Protein AF-A0A960XN41-F1 (afdb_monomer)

Structure (mmCIF, N/CA/C/O backbone):
data_AF-A0A960XN41-F1
#
_entry.id   AF-A0A960XN41-F1
#
loop_
_atom_site.group_PDB
_atom_site.id
_atom_site.type_symbol
_atom_site.label_atom_id
_atom_site.label_alt_id
_atom_site.label_comp_id
_atom_site.label_asym_id
_atom_site.label_entity_id
_atom_site.label_seq_id
_atom_site.pdbx_PDB_ins_code
_atom_site.Cartn_x
_atom_site.Cartn_y
_atom_site.Cartn_z
_atom_site.occupancy
_atom_site.B_iso_or_equiv
_atom_site.auth_seq_id
_atom_site.auth_comp_id
_atom_site.auth_asym_id
_atom_site.auth_atom_id
_atom_site.pdbx_PDB_model_num
ATOM 1 N N . THR A 1 1 ? -30.732 -15.811 10.824 1.00 34.69 1 THR A N 1
ATOM 2 C CA . THR A 1 1 ? -31.570 -16.864 11.442 1.00 34.69 1 THR A CA 1
ATOM 3 C C . THR A 1 1 ? -30.977 -18.229 11.143 1.00 34.69 1 THR A C 1
ATOM 5 O O . THR A 1 1 ? -31.173 -18.766 10.062 1.00 34.69 1 THR A O 1
ATOM 8 N N . LEU A 1 2 ? -30.205 -18.777 12.083 1.00 32.53 2 LEU A N 1
ATOM 9 C CA . LEU A 1 2 ? -29.804 -20.187 12.085 1.00 32.53 2 LEU A CA 1
ATOM 10 C C . LEU A 1 2 ? -30.906 -20.967 12.814 1.00 32.53 2 LEU A C 1
ATOM 12 O O . LEU A 1 2 ? -30.981 -20.933 14.037 1.00 32.53 2 LEU A O 1
ATOM 16 N N . HIS A 1 3 ? -31.806 -21.604 12.063 1.00 38.62 3 HIS A N 1
ATOM 17 C CA . HIS A 1 3 ? -32.838 -22.484 12.615 1.00 38.62 3 HIS A CA 1
ATOM 18 C C . HIS A 1 3 ? -32.413 -23.949 12.454 1.00 38.62 3 HIS A C 1
ATOM 20 O O . HIS A 1 3 ? -32.509 -24.513 11.368 1.00 38.62 3 HIS A O 1
ATOM 26 N N . GLY A 1 4 ? -31.973 -24.560 13.556 1.00 35.94 4 GLY A N 1
ATOM 27 C CA . GLY A 1 4 ? -32.008 -26.007 13.787 1.00 35.94 4 GLY A CA 1
ATOM 28 C C . GLY A 1 4 ? -33.011 -26.315 14.913 1.00 35.94 4 GLY A C 1
ATOM 29 O O . GLY A 1 4 ? -33.231 -25.452 15.767 1.00 35.94 4 GLY A O 1
ATOM 30 N N . PRO A 1 5 ? -33.661 -27.495 14.938 1.00 49.62 5 PRO A N 1
ATOM 31 C CA . PRO A 1 5 ? -34.678 -27.829 15.927 1.00 49.62 5 PRO A CA 1
ATOM 32 C C . PRO A 1 5 ? -34.006 -28.277 17.230 1.00 49.62 5 PRO A C 1
ATOM 34 O O . PRO A 1 5 ? -33.823 -29.460 17.497 1.00 49.62 5 PRO A O 1
ATOM 37 N N . GLY A 1 6 ? -33.623 -27.298 18.035 1.00 52.44 6 GLY A N 1
ATOM 38 C CA . GLY A 1 6 ? -33.181 -27.463 19.410 1.00 52.44 6 GLY A CA 1
ATOM 39 C C . GLY A 1 6 ? -33.093 -26.076 20.016 1.00 52.44 6 GLY A C 1
ATOM 40 O O . GLY A 1 6 ? -32.356 -25.237 19.508 1.00 52.44 6 GLY A O 1
ATOM 41 N N . THR A 1 7 ? -33.891 -25.793 21.042 1.00 51.59 7 THR A N 1
ATOM 42 C CA . THR A 1 7 ? -33.759 -24.564 21.830 1.00 51.59 7 THR A CA 1
ATOM 43 C C . THR A 1 7 ? -32.306 -24.497 22.303 1.00 51.59 7 THR A C 1
ATOM 45 O O . THR A 1 7 ? -31.888 -25.436 22.985 1.00 51.59 7 THR A O 1
ATOM 48 N N . PRO A 1 8 ? -31.506 -23.481 21.929 1.00 54.69 8 PRO A N 1
ATOM 49 C CA . PRO A 1 8 ? -30.122 -23.421 22.367 1.00 54.69 8 PRO A CA 1
ATOM 50 C C . PRO A 1 8 ? -30.095 -23.424 23.896 1.00 54.69 8 PRO A C 1
ATOM 52 O O . PRO A 1 8 ? -30.628 -22.522 24.540 1.00 54.69 8 PRO A O 1
ATOM 55 N N . THR A 1 9 ? -29.517 -24.470 24.483 1.00 62.03 9 THR A N 1
ATOM 56 C CA . THR A 1 9 ? -28.999 -24.420 25.850 1.00 62.03 9 THR A CA 1
ATOM 57 C C . THR A 1 9 ? -27.973 -23.292 25.860 1.00 62.03 9 THR A C 1
ATOM 59 O O . THR A 1 9 ? -27.106 -23.298 24.989 1.00 62.03 9 THR A O 1
ATOM 62 N N . GLY A 1 10 ? -28.147 -22.303 26.739 1.00 73.56 10 GLY A N 1
ATOM 63 C CA . GLY A 1 10 ? -27.528 -20.976 26.639 1.00 73.56 10 GLY A CA 1
ATOM 64 C C . GLY A 1 10 ? -26.039 -20.933 26.274 1.00 73.56 10 GLY A C 1
ATOM 65 O O . GLY A 1 10 ? -25.292 -21.881 26.500 1.00 73.56 10 GLY A O 1
ATOM 66 N N . PHE A 1 11 ? -25.610 -19.811 25.701 1.00 87.19 11 PHE A N 1
ATOM 67 C CA . PHE A 1 11 ? -24.218 -19.575 25.309 1.00 87.19 11 PHE A CA 1
ATOM 68 C C . PHE A 1 11 ? -23.484 -18.717 26.347 1.00 87.19 11 PHE A C 1
ATOM 70 O O . PHE A 1 11 ? -24.104 -18.115 27.221 1.00 87.19 11 PHE A O 1
ATOM 77 N N . THR A 1 12 ? -22.158 -18.659 26.261 1.00 92.12 12 THR A N 1
ATOM 78 C CA . THR A 1 12 ? -21.343 -17.793 27.121 1.00 92.12 12 THR A CA 1
ATOM 79 C C . THR A 1 12 ? -20.833 -16.614 26.311 1.00 92.12 12 THR A C 1
ATOM 81 O O . THR A 1 12 ? -20.243 -16.813 25.250 1.00 92.12 12 THR A O 1
ATOM 84 N N . LEU A 1 13 ? -21.033 -15.409 26.834 1.00 93.50 13 LEU A N 1
ATOM 85 C CA . LEU A 1 13 ? -20.365 -14.195 26.390 1.00 93.50 13 LEU A CA 1
ATOM 86 C C . LEU A 1 13 ? -19.168 -13.936 27.296 1.00 93.50 13 LEU A C 1
ATOM 88 O O . LEU A 1 13 ? -19.247 -14.079 28.520 1.00 93.50 13 LEU A O 1
ATOM 92 N N . ARG A 1 14 ? -18.038 -13.614 26.677 1.00 95.12 14 ARG A N 1
ATOM 93 C CA . ARG A 1 14 ? -16.794 -13.322 27.376 1.00 95.12 14 ARG A CA 1
ATOM 94 C C . ARG A 1 14 ? -16.082 -12.180 26.680 1.00 95.12 14 ARG A C 1
ATOM 96 O O . ARG A 1 14 ? -16.042 -12.177 25.453 1.00 95.12 14 ARG A O 1
ATOM 103 N N . ASN A 1 15 ? -15.521 -11.254 27.455 1.00 96.44 15 ASN A N 1
ATOM 104 C CA . ASN A 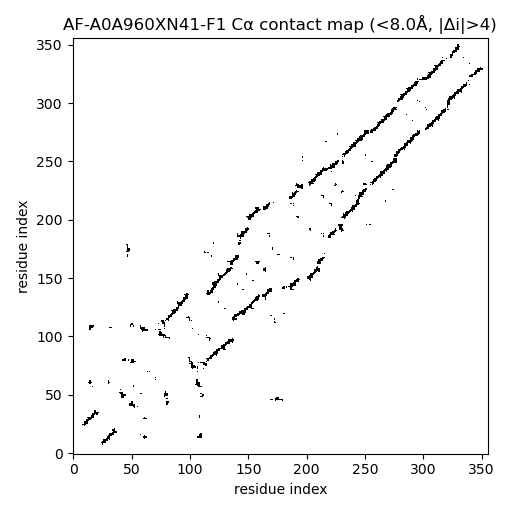1 15 ? -14.861 -10.050 26.940 1.00 96.44 15 ASN A CA 1
ATOM 105 C C . ASN A 1 15 ? -15.744 -9.322 25.913 1.00 96.44 15 ASN A C 1
ATOM 107 O O . ASN A 1 15 ? -15.318 -9.030 24.801 1.00 96.44 15 ASN A O 1
ATOM 111 N N . SER A 1 16 ? -17.023 -9.144 26.241 1.00 95.50 16 SER A N 1
ATOM 112 C CA . SER A 1 16 ? -18.029 -8.624 25.312 1.00 95.50 16 SER A CA 1
ATOM 113 C C . SER A 1 16 ? -18.591 -7.296 25.812 1.00 95.50 16 SER A C 1
ATOM 115 O O . SER A 1 16 ? -18.825 -7.125 27.005 1.00 95.50 16 SER A O 1
ATOM 117 N N . LEU A 1 17 ? -18.836 -6.370 24.889 1.00 97.00 17 LEU A N 1
ATOM 118 C CA . LEU A 1 17 ? -19.568 -5.135 25.148 1.00 97.00 17 LEU A CA 1
ATOM 119 C C . LEU A 1 17 ? -20.858 -5.173 24.331 1.00 97.00 17 LEU A C 1
ATOM 121 O O . LEU A 1 17 ? -20.821 -5.218 23.102 1.00 97.00 17 LEU A O 1
ATOM 125 N N . LEU A 1 18 ? -21.993 -5.213 25.018 1.00 95.56 18 LEU A N 1
ATOM 126 C CA . LEU A 1 18 ? -23.318 -5.294 24.416 1.00 95.56 18 LEU A CA 1
ATOM 127 C C . LEU A 1 18 ? -23.979 -3.927 24.537 1.00 95.56 18 LEU A C 1
ATOM 129 O O . LEU A 1 18 ? -24.248 -3.467 25.644 1.00 95.56 18 LEU A O 1
ATOM 133 N N . VAL A 1 19 ? -24.235 -3.275 23.409 1.00 95.69 19 VAL A N 1
ATOM 134 C CA . VAL A 1 19 ? -24.740 -1.898 23.374 1.00 95.69 19 VAL A CA 1
ATOM 135 C C . VAL A 1 19 ? -26.066 -1.867 22.633 1.00 95.69 19 VAL A C 1
ATOM 137 O O . VAL A 1 19 ? -26.173 -2.449 21.557 1.00 95.69 19 VAL A O 1
ATOM 140 N N . GLU A 1 20 ? -27.072 -1.225 23.229 1.00 94.12 20 GLU A N 1
ATOM 141 C CA . GLU A 1 20 ? -28.413 -1.048 22.644 1.00 94.12 20 GLU A CA 1
ATOM 142 C C . GLU A 1 20 ? -29.101 -2.370 22.246 1.00 94.12 20 GLU A C 1
ATOM 144 O O . GLU A 1 20 ? -29.872 -2.445 21.289 1.00 94.12 20 GLU A O 1
ATOM 149 N N . ILE A 1 21 ? -28.845 -3.445 23.002 1.00 90.56 21 ILE A N 1
ATOM 150 C CA . ILE A 1 21 ? -29.468 -4.750 22.759 1.00 90.56 21 ILE A CA 1
ATOM 151 C C . ILE A 1 21 ? -30.722 -4.923 23.625 1.00 90.56 21 ILE A C 1
ATOM 153 O O . ILE A 1 21 ? -30.638 -5.020 24.845 1.00 90.56 21 ILE A O 1
ATOM 157 N N . GLU A 1 22 ? -31.894 -5.026 22.987 1.00 85.94 22 GLU A N 1
ATOM 158 C CA . GLU A 1 22 ? -33.189 -5.142 23.683 1.00 85.94 22 GLU A CA 1
ATOM 159 C C . GLU A 1 22 ? -33.439 -6.516 24.330 1.00 85.94 22 GLU A C 1
ATOM 161 O O . GLU A 1 22 ? -34.063 -6.605 25.389 1.00 85.94 22 GLU A O 1
ATOM 166 N N . ALA A 1 23 ? -33.003 -7.607 23.691 1.00 86.31 23 ALA A N 1
ATOM 167 C CA . ALA A 1 23 ? -33.213 -8.961 24.199 1.00 86.31 23 ALA A CA 1
ATOM 168 C C . ALA A 1 23 ? -32.115 -9.921 23.735 1.00 86.31 23 ALA A C 1
ATOM 170 O O . ALA A 1 23 ? -31.840 -10.052 22.542 1.00 86.31 23 ALA A O 1
ATOM 171 N N . ILE A 1 24 ? -31.545 -10.658 24.688 1.00 84.88 24 ILE A N 1
ATOM 172 C CA . ILE A 1 24 ? -30.522 -11.677 24.445 1.00 84.88 24 ILE A CA 1
ATOM 173 C C . ILE A 1 24 ? -31.073 -13.016 24.943 1.00 84.88 24 ILE A C 1
ATOM 175 O O . ILE A 1 24 ? -31.629 -13.066 26.045 1.00 84.88 24 ILE A O 1
ATOM 179 N N . PRO A 1 25 ? -30.957 -14.116 24.171 1.00 87.06 25 PRO A N 1
ATOM 180 C CA . PRO A 1 25 ? -31.317 -15.440 24.669 1.00 87.06 25 PRO A CA 1
ATOM 181 C C . PRO A 1 25 ? -30.561 -15.773 25.970 1.00 87.06 25 PRO A C 1
ATOM 183 O O . PRO A 1 25 ? -29.533 -15.153 26.245 1.00 87.06 25 PRO A O 1
ATOM 186 N N . PRO A 1 26 ? -31.020 -16.754 26.770 1.00 89.25 26 PRO A N 1
ATOM 187 C CA . PRO A 1 26 ? -30.341 -17.124 28.010 1.00 89.25 26 PRO A CA 1
ATOM 188 C C . PRO A 1 26 ? -28.842 -17.363 27.790 1.00 89.25 26 PRO A C 1
ATOM 190 O O . PRO A 1 26 ? -28.463 -18.153 26.923 1.00 89.25 26 PRO A O 1
ATOM 193 N N . HIS A 1 27 ? -28.004 -16.679 28.565 1.00 91.06 27 HIS A N 1
ATOM 194 C CA . HIS A 1 27 ? -26.551 -16.714 28.427 1.00 91.06 27 HIS A CA 1
ATOM 195 C C . HIS A 1 27 ? -25.856 -16.562 29.786 1.00 91.06 27 HIS A C 1
ATOM 197 O O . HIS A 1 27 ? -26.486 -16.245 30.794 1.00 91.06 27 HIS A O 1
ATOM 203 N N . THR A 1 28 ? -24.556 -16.845 29.816 1.00 94.19 28 THR A N 1
ATOM 204 C CA . THR A 1 28 ? -23.664 -16.555 30.948 1.00 94.19 28 THR A CA 1
ATOM 205 C C . THR A 1 28 ? -22.680 -15.471 30.543 1.00 94.19 28 THR A C 1
ATOM 207 O O . THR A 1 28 ? -22.150 -15.514 29.436 1.00 94.19 28 THR A O 1
ATOM 210 N N . GLU A 1 29 ? -22.409 -14.535 31.442 1.00 94.25 29 GLU A N 1
ATOM 211 C CA . GLU A 1 29 ? -21.500 -13.413 31.219 1.00 94.25 29 GLU A CA 1
ATOM 212 C C . GLU A 1 29 ? -20.220 -13.581 32.030 1.00 94.25 29 GLU A C 1
ATOM 214 O O . GLU A 1 29 ? -20.256 -13.937 33.210 1.00 94.25 29 GLU A O 1
ATOM 219 N N . ILE A 1 30 ? -19.074 -13.339 31.395 1.00 96.00 30 ILE A N 1
ATOM 220 C CA . ILE A 1 30 ? -17.758 -13.357 32.039 1.00 96.00 30 ILE A CA 1
ATOM 221 C C . ILE A 1 30 ? -16.976 -12.154 31.522 1.00 96.00 30 ILE A C 1
ATOM 223 O O . ILE A 1 30 ? -16.570 -12.158 30.365 1.00 96.00 30 ILE A O 1
ATOM 227 N N . HIS A 1 31 ? -16.753 -11.133 32.355 1.00 96.62 31 HIS A N 1
ATOM 228 C CA . HIS A 1 31 ? -16.184 -9.854 31.898 1.00 96.62 31 HIS A CA 1
ATOM 229 C C . HIS A 1 31 ? -16.951 -9.324 30.677 1.00 96.62 31 HIS A C 1
ATOM 231 O O . HIS A 1 31 ? -16.441 -9.259 29.561 1.00 96.62 31 HIS A O 1
ATOM 237 N N . THR A 1 32 ? -18.249 -9.106 30.860 1.00 96.06 32 THR A N 1
ATOM 238 C CA . THR A 1 32 ? -19.156 -8.620 29.821 1.00 96.06 32 THR A CA 1
ATOM 239 C C . THR A 1 32 ? -19.969 -7.485 30.405 1.00 96.06 32 THR A C 1
ATOM 241 O O . THR A 1 32 ? -20.429 -7.593 31.538 1.00 96.06 32 THR A O 1
ATOM 244 N N . GLU A 1 33 ? -20.112 -6.414 29.636 1.00 96.12 33 GLU A N 1
ATOM 245 C CA . GLU A 1 33 ? -20.858 -5.224 30.030 1.00 96.12 33 GLU A CA 1
ATOM 246 C C . GLU A 1 33 ? -22.048 -5.029 29.092 1.00 96.12 33 GLU A C 1
ATOM 248 O O . GLU A 1 33 ? -21.926 -5.194 27.874 1.00 96.12 33 GLU A O 1
ATOM 253 N N . GLN A 1 34 ? -23.198 -4.668 29.665 1.00 94.44 34 GLN A N 1
ATOM 254 C CA . GLN A 1 34 ? -24.407 -4.320 28.922 1.00 94.44 34 GLN A CA 1
ATOM 255 C C . GLN A 1 34 ? -24.739 -2.847 29.131 1.00 94.44 34 GLN A C 1
ATOM 257 O O . GLN A 1 34 ? -24.939 -2.400 30.262 1.00 94.44 34 GLN A O 1
ATOM 262 N N . VAL A 1 35 ? -24.844 -2.099 28.036 1.00 95.25 35 VAL A N 1
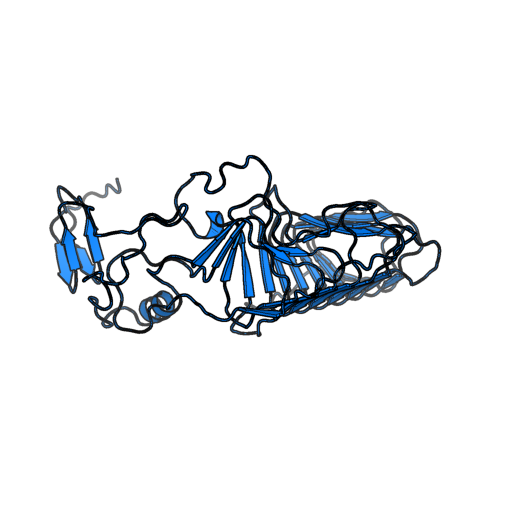ATOM 263 C CA . VAL A 1 35 ? -25.138 -0.666 28.051 1.00 95.25 35 VAL A CA 1
ATOM 264 C C . VAL A 1 35 ? -26.396 -0.402 27.220 1.00 95.25 35 VAL A C 1
ATOM 266 O O . VAL A 1 35 ? -26.450 -0.787 26.052 1.00 95.25 35 VAL A O 1
ATOM 269 N N . PRO A 1 36 ? -27.434 0.240 27.784 1.00 93.19 36 PRO A N 1
ATOM 270 C CA . PRO A 1 36 ? -28.701 0.442 27.081 1.00 93.19 36 PRO A CA 1
ATOM 271 C C . PRO A 1 36 ? -28.667 1.561 26.025 1.00 93.19 36 PRO A C 1
ATOM 273 O O . PRO A 1 36 ? -29.636 1.699 25.290 1.00 93.19 36 PRO A O 1
ATOM 276 N N . ASP A 1 37 ? -27.600 2.362 25.982 1.00 92.50 37 ASP A N 1
ATOM 277 C CA . ASP A 1 37 ? -27.439 3.553 25.138 1.00 92.50 37 ASP A CA 1
ATOM 278 C C . ASP A 1 37 ? -25.972 3.649 24.694 1.00 92.50 37 ASP A C 1
ATOM 280 O O . ASP A 1 37 ? -25.068 3.480 25.517 1.00 92.50 37 ASP A O 1
ATOM 284 N N . ALA A 1 38 ? -25.725 3.905 23.409 1.00 93.75 38 ALA A N 1
ATOM 285 C CA . ALA A 1 38 ? -24.375 4.044 22.867 1.00 93.75 38 ALA A CA 1
ATOM 286 C C . ALA A 1 38 ? -23.697 5.384 23.216 1.00 93.75 38 ALA A C 1
ATOM 288 O O . ALA A 1 38 ? -22.500 5.558 22.964 1.00 93.75 38 ALA A O 1
ATOM 289 N N . THR A 1 39 ? -24.428 6.337 23.800 1.00 94.38 39 THR A N 1
ATOM 290 C CA . THR A 1 39 ? -23.921 7.675 24.128 1.00 94.38 39 THR A CA 1
ATOM 291 C C . THR A 1 39 ? -22.663 7.613 25.000 1.00 94.38 39 THR A C 1
ATOM 293 O O . THR A 1 39 ? -22.697 7.204 26.158 1.00 94.38 39 THR A O 1
ATOM 296 N N . GLY A 1 40 ? -21.536 8.069 24.445 1.00 93.88 40 GLY A N 1
ATOM 297 C CA . GLY A 1 40 ? -20.243 8.114 25.138 1.00 93.88 40 GLY A CA 1
ATOM 298 C C . GLY A 1 40 ? -19.537 6.761 25.280 1.00 93.88 40 GLY A C 1
ATOM 299 O O . GLY A 1 40 ? -18.454 6.716 25.856 1.00 93.88 40 GLY A O 1
ATOM 300 N N . VAL A 1 41 ? -20.113 5.677 24.750 1.00 97.19 41 VAL A N 1
ATOM 301 C CA . VAL A 1 41 ? -19.493 4.343 24.744 1.00 97.19 41 VAL A CA 1
ATOM 302 C C . VAL A 1 41 ? -18.417 4.256 23.669 1.00 97.19 41 VAL A C 1
ATOM 304 O O . VAL A 1 41 ? -17.308 3.788 23.931 1.00 97.19 41 VAL A O 1
ATOM 307 N N . PHE A 1 42 ? -18.746 4.743 22.473 1.00 97.25 42 PHE A N 1
ATOM 308 C CA . PHE A 1 42 ? -17.865 4.724 21.316 1.00 97.25 42 PHE A CA 1
ATOM 309 C C . PHE A 1 42 ? -17.465 6.132 20.882 1.00 97.25 42 PHE A C 1
ATOM 311 O O . PHE A 1 42 ? -18.118 7.130 21.197 1.00 97.25 42 PHE A O 1
ATOM 318 N N . ARG A 1 43 ? -16.368 6.193 20.137 1.00 95.12 43 ARG A N 1
ATOM 319 C CA . ARG A 1 43 ? -15.894 7.368 19.423 1.00 95.12 43 ARG A CA 1
ATOM 320 C C . ARG A 1 43 ? -15.721 7.005 17.954 1.00 95.12 43 ARG A C 1
ATOM 322 O O . ARG A 1 43 ? -15.009 6.064 17.626 1.00 95.12 43 ARG A O 1
ATOM 329 N N . GLU A 1 44 ? -16.307 7.810 17.084 1.00 94.94 44 GLU A N 1
ATOM 330 C CA . GLU A 1 44 ? -16.133 7.679 15.640 1.00 94.94 44 GLU A CA 1
ATOM 331 C C . GLU A 1 44 ? -14.843 8.382 15.186 1.00 94.94 44 GLU A C 1
ATOM 333 O O . GLU A 1 44 ? -14.490 9.453 15.692 1.00 94.94 44 GLU A O 1
ATOM 338 N N . GLU A 1 45 ? -14.134 7.786 14.227 1.00 95.56 45 GLU A N 1
ATOM 339 C CA . GLU A 1 45 ? -13.034 8.431 13.503 1.00 95.56 45 GLU A CA 1
ATOM 340 C C . GLU A 1 45 ? -12.998 7.893 12.068 1.00 95.56 45 GLU A C 1
ATOM 342 O O . GLU A 1 45 ? -12.638 6.739 11.821 1.00 95.56 45 GLU A O 1
ATOM 347 N N . GLY A 1 46 ? -13.405 8.722 11.108 1.00 93.81 46 GLY A N 1
ATOM 348 C CA . GLY A 1 46 ? -13.652 8.255 9.747 1.00 93.81 46 GLY A CA 1
ATOM 349 C C . GLY A 1 46 ? -14.803 7.262 9.686 1.00 93.81 46 GLY A C 1
ATOM 350 O O . GLY A 1 46 ? -15.826 7.472 10.321 1.00 93.81 46 GLY A O 1
ATOM 351 N N . ALA A 1 47 ? -14.607 6.169 8.953 1.00 93.44 47 ALA A N 1
ATOM 352 C CA . ALA A 1 47 ? -15.595 5.103 8.795 1.00 93.44 47 ALA A CA 1
ATOM 353 C C . ALA A 1 47 ? -15.504 4.010 9.876 1.00 93.44 47 ALA A C 1
ATOM 355 O O . ALA A 1 47 ? -16.070 2.931 9.702 1.00 93.44 47 ALA A O 1
ATOM 356 N N . GLY A 1 48 ? -14.726 4.235 10.941 1.00 95.75 48 GLY A N 1
ATOM 357 C CA . GLY A 1 48 ? -14.675 3.355 12.106 1.00 95.75 48 GLY A CA 1
ATOM 358 C C . GLY A 1 48 ? -15.516 3.946 13.227 1.00 95.75 48 GLY A C 1
ATOM 359 O O . GLY A 1 48 ? -15.159 4.999 13.761 1.00 95.75 48 GLY A O 1
ATOM 360 N N . HIS A 1 49 ? -16.634 3.300 13.563 1.00 95.50 49 HIS A N 1
ATOM 361 C CA . HIS A 1 49 ? -17.612 3.836 14.518 1.00 95.50 49 HIS A CA 1
ATOM 362 C C . HIS A 1 49 ? -17.478 3.264 15.930 1.00 95.50 49 HIS A C 1
ATOM 364 O O . HIS A 1 49 ? -18.068 3.801 16.862 1.00 95.50 49 HIS A O 1
ATOM 370 N N . TYR A 1 50 ? -16.675 2.213 16.112 1.00 96.44 50 TYR A N 1
ATOM 371 C CA . TYR A 1 50 ? -16.614 1.452 17.365 1.00 96.44 50 TYR A CA 1
ATOM 372 C C . TYR A 1 50 ? -15.275 1.561 18.104 1.00 96.44 50 TYR A C 1
ATOM 374 O O . TYR A 1 50 ? -14.929 0.679 18.891 1.00 96.44 50 TYR A O 1
ATOM 382 N N . TYR A 1 51 ? -14.509 2.635 17.885 1.00 97.50 51 TYR A N 1
ATOM 383 C CA . TYR A 1 51 ? -13.350 2.906 18.737 1.00 97.50 51 TYR A CA 1
ATOM 384 C C . TYR A 1 51 ? -13.802 3.277 20.152 1.00 97.50 51 TYR A C 1
ATOM 386 O O . TYR A 1 51 ? -14.870 3.853 20.353 1.00 97.50 51 TYR A O 1
ATOM 394 N N . LEU A 1 52 ? -12.968 2.998 21.149 1.00 97.62 52 LEU A N 1
ATOM 395 C CA . LEU A 1 52 ? -13.224 3.396 22.529 1.00 97.62 52 LEU A CA 1
ATOM 396 C C . LEU A 1 52 ? -12.657 4.804 22.799 1.00 97.62 52 LEU A C 1
ATOM 398 O O . LEU A 1 52 ? -11.521 5.099 22.407 1.00 97.62 52 LEU A O 1
ATOM 402 N N . PRO A 1 53 ? -13.377 5.681 23.523 1.00 96.12 53 PRO A N 1
ATOM 403 C CA . PRO A 1 53 ? -12.808 6.907 24.080 1.00 96.12 53 PRO A CA 1
ATOM 404 C C . PRO A 1 53 ? -11.540 6.644 24.908 1.00 96.12 53 PRO A C 1
ATOM 406 O O . PRO A 1 53 ? -11.327 5.542 25.417 1.00 96.12 53 PRO A O 1
ATOM 409 N N . TRP A 1 54 ? -10.673 7.651 25.043 1.00 92.25 54 TRP A N 1
ATOM 410 C CA . TRP A 1 54 ? -9.398 7.504 25.763 1.00 92.25 54 TRP A CA 1
ATOM 411 C C . TRP A 1 54 ? -9.596 7.130 27.239 1.00 92.25 54 TRP A C 1
ATOM 413 O O . TRP A 1 54 ? -8.859 6.319 27.782 1.00 92.25 54 TRP A O 1
ATOM 423 N N . ASP A 1 55 ? -10.629 7.683 27.866 1.00 93.81 55 ASP A N 1
ATOM 424 C CA . ASP A 1 55 ? -11.043 7.447 29.248 1.00 93.81 55 ASP A CA 1
ATOM 425 C C . ASP A 1 55 ? -12.175 6.413 29.369 1.00 93.81 55 ASP A C 1
ATOM 427 O O . ASP A 1 55 ? -12.873 6.368 30.382 1.00 93.81 55 ASP A O 1
ATOM 431 N N . SER A 1 56 ? -12.368 5.581 28.339 1.00 96.69 56 SER A N 1
ATOM 432 C CA . SER A 1 56 ? -13.422 4.571 28.334 1.00 96.69 56 SER A CA 1
ATOM 433 C C . SER A 1 56 ? -13.246 3.577 29.491 1.00 96.69 56 SER A C 1
ATOM 435 O O . SER A 1 56 ? -12.164 3.003 29.638 1.00 96.69 56 SER A O 1
ATOM 437 N N . PRO A 1 57 ? -14.306 3.301 30.278 1.00 96.88 57 PRO A N 1
ATOM 438 C CA . PRO A 1 57 ? -14.256 2.308 31.351 1.00 96.88 57 PRO A CA 1
ATOM 439 C C . PRO A 1 57 ? -14.146 0.870 30.823 1.00 96.88 57 PRO A C 1
ATOM 441 O O . PRO A 1 57 ? -13.989 -0.058 31.609 1.00 96.88 57 PRO A O 1
ATOM 444 N N . TYR A 1 58 ? -14.259 0.685 29.506 1.00 97.75 58 TYR A N 1
ATOM 445 C CA . TYR A 1 58 ? -14.221 -0.610 28.832 1.00 97.75 58 TYR A CA 1
ATOM 446 C C . TYR A 1 58 ? -12.812 -1.011 28.384 1.00 97.75 58 TYR A C 1
ATOM 448 O O . TYR A 1 58 ? -12.633 -2.104 27.848 1.00 97.75 58 TYR A O 1
ATOM 456 N N . ARG A 1 59 ? -11.815 -0.147 28.613 1.00 96.56 59 ARG A N 1
ATOM 457 C CA . ARG A 1 59 ? -10.404 -0.468 28.389 1.00 96.56 59 ARG A CA 1
ATOM 458 C C . ARG A 1 59 ? -9.862 -1.356 29.501 1.00 96.56 59 ARG A C 1
ATOM 460 O O . ARG A 1 59 ? -10.183 -1.124 30.665 1.00 96.56 59 ARG A O 1
ATOM 467 N N . ASP A 1 60 ? -9.071 -2.364 29.147 1.00 96.62 60 ASP A N 1
ATOM 468 C CA . ASP A 1 60 ? -8.490 -3.343 30.077 1.00 96.62 60 ASP A CA 1
ATOM 469 C C . ASP A 1 60 ? -9.517 -4.026 31.018 1.00 96.62 60 ASP A C 1
ATOM 471 O O . ASP A 1 60 ? -9.174 -4.517 32.098 1.00 96.62 60 ASP A O 1
ATOM 475 N N . ALA A 1 61 ? -10.802 -4.059 30.642 1.00 97.62 61 ALA A N 1
ATOM 476 C CA . ALA A 1 61 ? -11.888 -4.556 31.496 1.00 97.62 61 ALA A CA 1
ATOM 477 C C . ALA A 1 61 ? -12.180 -6.064 31.313 1.00 97.62 61 ALA A C 1
ATOM 479 O O . ALA A 1 61 ? -12.927 -6.672 32.093 1.00 97.62 61 ALA A O 1
ATOM 480 N N . GLY A 1 62 ? -11.578 -6.689 30.299 1.00 97.25 62 GLY A N 1
ATOM 481 C CA . GLY A 1 62 ? -11.683 -8.111 29.995 1.00 97.25 62 GLY A CA 1
ATOM 482 C C . GLY A 1 62 ? -10.845 -9.029 30.889 1.00 97.25 62 GLY A C 1
ATOM 483 O O . GLY A 1 62 ? -10.255 -8.641 31.896 1.00 97.25 62 GLY A O 1
ATOM 484 N N . THR A 1 63 ? -10.786 -10.302 30.499 1.00 96.81 63 THR A N 1
ATOM 485 C CA . THR A 1 63 ? -9.925 -11.331 31.092 1.00 96.81 63 THR A CA 1
ATOM 486 C C . THR A 1 63 ? -9.073 -12.024 30.033 1.00 96.81 63 THR A C 1
ATOM 488 O O . THR A 1 63 ? -9.538 -12.323 28.933 1.00 96.81 63 THR A O 1
ATOM 491 N N . ASP A 1 64 ? -7.830 -12.345 30.386 1.00 95.88 64 ASP A N 1
ATOM 492 C CA . ASP A 1 64 ? -6.906 -13.128 29.559 1.00 95.88 64 ASP A CA 1
ATOM 493 C C . ASP A 1 64 ? -7.219 -14.636 29.541 1.00 95.88 64 ASP A C 1
ATOM 495 O O . ASP A 1 64 ? -6.602 -15.389 28.789 1.00 95.88 64 ASP A O 1
ATOM 499 N N . GLN A 1 65 ? -8.194 -15.090 30.339 1.00 95.31 65 GLN A N 1
ATOM 500 C CA . GLN A 1 65 ? -8.625 -16.487 30.431 1.00 95.31 65 GLN A CA 1
ATOM 501 C C . GLN A 1 65 ? -9.490 -16.892 29.223 1.00 95.31 65 GLN A C 1
ATOM 503 O O . GLN A 1 65 ? -10.637 -17.321 29.368 1.00 95.31 65 GLN A O 1
ATOM 508 N N . ILE A 1 66 ? -8.952 -16.718 28.021 1.00 94.88 66 ILE A N 1
ATOM 509 C CA . ILE A 1 66 ? -9.531 -17.094 26.728 1.00 94.88 66 ILE A CA 1
ATOM 510 C C . ILE A 1 66 ? -8.587 -18.054 25.996 1.00 94.88 66 ILE A C 1
ATOM 512 O O . ILE A 1 66 ? -7.543 -18.439 26.524 1.00 94.88 66 ILE A O 1
ATOM 516 N N . ASP A 1 67 ? -8.961 -18.477 24.788 1.00 95.69 67 ASP A N 1
ATOM 517 C CA . ASP A 1 67 ? -8.043 -19.230 23.936 1.00 95.69 67 ASP A CA 1
ATOM 518 C C . ASP A 1 67 ? -6.749 -18.432 23.698 1.00 95.69 67 ASP A C 1
ATOM 520 O O . ASP A 1 67 ? -6.785 -17.237 23.406 1.00 95.69 67 ASP A O 1
ATOM 524 N N . ALA A 1 68 ? -5.600 -19.095 23.831 1.00 96.31 68 ALA A N 1
ATOM 525 C CA . ALA A 1 68 ? -4.302 -18.430 23.761 1.00 96.31 68 ALA A CA 1
ATOM 526 C C . ALA A 1 68 ? -3.991 -17.869 22.362 1.00 96.31 68 ALA A C 1
ATOM 528 O O . ALA A 1 68 ? -3.271 -16.877 22.263 1.00 96.31 68 ALA A O 1
ATOM 529 N N . THR A 1 69 ? -4.532 -18.478 21.300 1.00 96.75 69 THR A N 1
ATOM 530 C CA . THR A 1 69 ? -4.398 -17.975 19.924 1.00 96.75 69 THR A CA 1
ATOM 531 C C . THR A 1 69 ? -5.228 -16.714 19.763 1.00 96.75 69 THR A C 1
ATOM 533 O O . THR A 1 69 ? -4.699 -15.694 19.343 1.00 96.75 69 THR A O 1
ATOM 536 N N . LEU A 1 70 ? -6.487 -16.742 20.213 1.00 95.44 70 LEU A N 1
ATOM 537 C CA . LEU A 1 70 ? -7.349 -15.560 20.196 1.00 95.44 70 LEU A CA 1
ATOM 538 C C . LEU A 1 70 ? -6.746 -14.399 21.002 1.00 95.44 70 LEU A C 1
ATOM 540 O O . LEU A 1 70 ? -6.767 -13.261 20.545 1.00 95.44 70 LEU A O 1
ATOM 544 N N . LEU A 1 71 ? -6.178 -14.670 22.181 1.00 96.31 71 LEU A N 1
ATOM 545 C CA . LEU A 1 71 ? -5.493 -13.643 22.971 1.00 96.31 71 LEU A CA 1
ATOM 546 C C . LEU A 1 71 ? -4.274 -13.073 22.237 1.00 96.31 71 LEU A C 1
ATOM 548 O O . LEU A 1 71 ? -4.029 -11.870 22.293 1.00 96.31 71 LEU A O 1
ATOM 552 N N . ALA A 1 72 ? -3.494 -13.927 21.570 1.00 96.38 72 ALA A N 1
ATOM 553 C CA . ALA A 1 72 ? -2.361 -13.482 20.770 1.00 96.38 72 ALA A CA 1
ATOM 554 C C . ALA A 1 72 ? -2.813 -12.612 19.588 1.00 96.38 72 ALA A C 1
ATOM 556 O O . ALA A 1 72 ? -2.175 -11.595 19.330 1.00 96.38 72 ALA A O 1
ATOM 557 N N . ASP A 1 73 ? -3.924 -12.962 18.937 1.00 96.06 73 ASP A N 1
ATOM 558 C CA . ASP A 1 73 ? -4.499 -12.192 17.833 1.00 96.06 73 ASP A CA 1
ATOM 559 C C . ASP A 1 73 ? -5.007 -10.825 18.313 1.00 96.06 73 ASP A C 1
ATOM 561 O O . ASP A 1 73 ? -4.628 -9.806 17.737 1.00 96.06 73 ASP A O 1
ATOM 565 N N . LEU A 1 74 ? -5.777 -10.767 19.410 1.00 96.50 74 LEU A N 1
ATOM 566 C CA . LEU A 1 74 ? -6.271 -9.507 19.993 1.00 96.50 74 LEU A CA 1
ATOM 567 C C . LEU A 1 74 ? -5.129 -8.543 20.341 1.00 96.50 74 LEU A C 1
ATOM 569 O O . LEU A 1 74 ? -5.234 -7.348 20.073 1.00 96.50 74 LEU A O 1
ATOM 573 N N . ARG A 1 75 ? -3.991 -9.069 20.815 1.00 96.31 75 ARG A N 1
ATOM 574 C CA . ARG A 1 75 ? -2.781 -8.281 21.111 1.00 96.31 75 ARG A CA 1
ATOM 575 C C . ARG A 1 75 ? -2.132 -7.618 19.900 1.00 96.31 75 ARG A C 1
ATOM 577 O O . ARG A 1 75 ? -1.253 -6.771 20.065 1.00 96.31 75 ARG A O 1
ATOM 584 N N . THR A 1 76 ? -2.540 -7.987 18.688 1.00 95.31 76 THR A N 1
ATOM 585 C CA . THR A 1 76 ? -2.110 -7.325 17.448 1.00 95.31 76 THR A CA 1
ATOM 586 C C . THR A 1 76 ? -3.068 -6.222 16.992 1.00 95.31 76 THR A C 1
ATOM 588 O O . THR A 1 76 ? -2.722 -5.448 16.098 1.00 95.31 76 THR A O 1
ATOM 591 N N . LEU A 1 77 ? -4.248 -6.129 17.609 1.00 97.06 77 LEU A N 1
ATOM 592 C CA . LEU A 1 77 ? -5.327 -5.219 17.243 1.00 97.06 77 LEU A CA 1
ATOM 593 C C . LEU A 1 77 ? -5.407 -4.019 18.200 1.00 97.06 77 LEU A C 1
ATOM 595 O O . LEU A 1 77 ? -4.611 -3.878 19.131 1.00 97.06 77 LEU A O 1
ATOM 599 N N . THR A 1 78 ? -6.351 -3.115 17.946 1.00 97.06 78 THR A N 1
ATOM 600 C CA . THR A 1 78 ? -6.558 -1.906 18.748 1.00 97.06 78 THR A CA 1
ATOM 601 C C . THR A 1 78 ? -8.025 -1.497 18.815 1.00 97.06 78 THR A C 1
ATOM 603 O O . THR A 1 78 ? -8.789 -1.708 17.877 1.00 97.06 78 THR A O 1
ATOM 606 N N . THR A 1 79 ? -8.404 -0.838 19.902 1.00 97.25 79 THR A N 1
ATOM 607 C CA . THR A 1 79 ? -9.678 -0.116 20.044 1.00 97.25 79 THR A CA 1
ATOM 608 C C . THR A 1 79 ? -9.491 1.402 19.942 1.00 97.25 79 THR A C 1
ATOM 610 O O . THR A 1 79 ? -10.423 2.172 20.166 1.00 97.25 79 THR A O 1
ATOM 613 N N . CYS A 1 80 ? -8.276 1.871 19.654 1.00 96.50 80 CYS A N 1
ATOM 614 C CA . CYS A 1 80 ? -7.930 3.286 19.589 1.00 96.50 80 CYS A CA 1
ATOM 615 C C . CYS A 1 80 ? -8.065 3.829 18.155 1.00 96.50 80 CYS A C 1
ATOM 617 O O . CYS A 1 80 ? -7.638 3.160 17.209 1.00 96.50 80 CYS A O 1
ATOM 619 N N . PRO A 1 81 ? -8.606 5.050 17.976 1.00 96.38 81 PRO A N 1
ATOM 620 C CA . PRO A 1 81 ? -8.730 5.658 16.656 1.00 96.38 81 PRO A CA 1
ATOM 621 C C . PRO A 1 81 ? -7.364 6.111 16.099 1.00 96.38 81 PRO A C 1
ATOM 623 O O . PRO A 1 81 ? -6.461 6.443 16.878 1.00 96.38 81 PRO A O 1
ATOM 626 N N . PRO A 1 82 ? -7.201 6.180 14.761 1.00 96.94 82 PRO A N 1
ATOM 627 C CA . PRO A 1 82 ? -5.984 6.686 14.125 1.00 96.94 82 PRO A CA 1
ATOM 628 C C . PRO A 1 82 ? -5.762 8.185 14.358 1.00 96.94 82 PRO A C 1
ATOM 630 O O . PRO A 1 82 ? -6.702 8.960 14.531 1.00 96.94 82 PRO A O 1
ATOM 633 N N . ALA A 1 83 ? -4.508 8.635 14.246 1.00 95.81 83 ALA A N 1
ATOM 634 C CA . ALA A 1 83 ? -4.208 10.062 14.144 1.00 95.81 83 ALA A CA 1
ATOM 635 C C . ALA A 1 83 ? -4.496 10.583 12.723 1.00 95.81 83 ALA A C 1
ATOM 637 O O . ALA A 1 83 ? -3.867 10.140 11.759 1.00 95.81 83 ALA A O 1
ATOM 638 N N . VAL A 1 84 ? -5.402 11.553 12.585 1.00 96.12 84 VAL A N 1
ATOM 639 C CA . VAL A 1 84 ? -5.796 12.105 11.278 1.00 96.12 84 VAL A CA 1
ATOM 640 C C . VAL A 1 84 ? -4.873 13.243 10.836 1.00 96.12 84 VAL A C 1
ATOM 642 O O . VAL A 1 84 ? -4.633 14.199 11.573 1.00 96.12 84 VAL A O 1
ATOM 645 N N . HIS A 1 85 ? -4.385 13.164 9.598 1.00 95.81 85 HIS A N 1
ATOM 646 C CA . HIS A 1 85 ? -3.628 14.213 8.922 1.00 95.81 85 HIS A CA 1
ATOM 647 C C . HIS A 1 85 ? -4.254 14.522 7.558 1.00 95.81 85 HIS A C 1
ATOM 649 O O . HIS A 1 85 ? -4.072 13.780 6.594 1.00 95.81 85 HIS A O 1
ATOM 655 N N . GLN A 1 86 ? -4.955 15.650 7.475 1.00 94.94 86 GLN A N 1
ATOM 656 C CA . GLN A 1 86 ? -5.589 16.134 6.252 1.00 94.94 86 GLN A CA 1
ATOM 657 C C . GLN A 1 86 ? -4.884 17.397 5.754 1.00 94.94 86 GLN A C 1
ATOM 659 O O . GLN A 1 86 ? -4.675 18.329 6.529 1.00 94.94 86 GLN A O 1
ATOM 664 N N . GLU A 1 87 ? -4.506 17.413 4.475 1.00 94.38 87 GLU A N 1
ATOM 665 C CA . GLU A 1 87 ? -3.888 18.557 3.786 1.00 94.38 87 GLU A CA 1
ATOM 666 C C . GLU A 1 87 ? -2.632 19.106 4.493 1.00 94.38 87 GLU A C 1
ATOM 668 O O . GLU A 1 87 ? -2.328 20.302 4.483 1.00 94.38 87 GLU A O 1
ATOM 673 N N . VAL A 1 88 ? -1.862 18.213 5.118 1.00 96.38 88 VAL A N 1
ATOM 674 C CA . VAL A 1 88 ? -0.645 18.570 5.854 1.00 96.38 88 VAL A CA 1
ATOM 675 C C . VAL A 1 88 ? 0.538 18.688 4.897 1.00 96.38 88 VAL A C 1
ATOM 677 O O . VAL A 1 88 ? 0.792 17.791 4.098 1.00 96.38 88 VAL A O 1
ATOM 680 N N . THR A 1 89 ? 1.315 19.766 5.029 1.00 98.00 89 THR A N 1
ATOM 681 C CA . THR A 1 89 ? 2.576 19.954 4.295 1.00 98.00 89 THR A CA 1
ATOM 682 C C . THR A 1 89 ? 3.785 19.799 5.216 1.00 98.00 89 THR A C 1
ATOM 684 O O . THR A 1 89 ? 3.909 20.503 6.217 1.00 98.00 89 THR A O 1
ATOM 687 N N . LEU A 1 90 ? 4.706 18.907 4.853 1.00 98.12 90 LEU A N 1
ATOM 688 C CA . LEU A 1 90 ? 5.980 18.682 5.527 1.00 98.12 90 LEU A CA 1
ATOM 689 C C . LEU A 1 90 ? 7.091 19.443 4.795 1.00 98.12 90 LEU A C 1
ATOM 691 O O . LEU A 1 90 ? 7.506 19.058 3.702 1.00 98.12 90 LEU A O 1
ATOM 695 N N . SER A 1 91 ? 7.578 20.519 5.414 1.00 97.12 91 SER A N 1
ATOM 696 C CA . SER A 1 91 ? 8.684 21.364 4.924 1.00 97.12 91 SER A CA 1
ATOM 697 C C . SER A 1 91 ? 9.973 21.220 5.743 1.00 97.12 91 SER A C 1
ATOM 699 O O . SER A 1 91 ? 10.948 21.936 5.517 1.00 97.12 91 SER A O 1
ATOM 701 N N . SER A 1 92 ? 9.989 20.285 6.693 1.00 97.56 92 SER A N 1
ATOM 702 C CA . SER A 1 92 ? 11.144 19.905 7.505 1.00 97.56 92 SER A CA 1
ATOM 703 C C . SER A 1 92 ? 11.179 18.382 7.714 1.00 97.56 92 SER A C 1
ATOM 705 O O . SER A 1 92 ? 10.181 17.697 7.452 1.00 97.56 92 SER A O 1
ATOM 707 N N . PRO A 1 93 ? 12.317 17.809 8.147 1.00 98.25 93 PRO A N 1
ATOM 708 C CA . PRO A 1 93 ? 12.404 16.381 8.429 1.00 98.25 93 PRO A CA 1
ATOM 709 C C . PRO A 1 93 ? 11.385 15.924 9.473 1.00 98.25 93 PRO A C 1
ATOM 711 O O . PRO A 1 93 ? 11.312 16.479 10.567 1.00 98.25 93 PRO A O 1
ATOM 714 N N . THR A 1 94 ? 10.624 14.891 9.125 1.00 98.25 94 THR A N 1
ATOM 715 C CA . THR A 1 94 ? 9.565 14.299 9.943 1.00 98.25 94 THR A CA 1
ATOM 716 C C . THR A 1 94 ? 9.765 12.793 10.025 1.00 98.25 94 THR A C 1
ATOM 718 O O . THR A 1 94 ? 10.028 12.128 9.020 1.00 98.25 94 THR A O 1
ATOM 721 N N . GLU A 1 95 ? 9.615 12.250 11.229 1.00 97.69 95 GLU A N 1
ATOM 722 C CA . GLU A 1 95 ? 9.697 10.818 11.493 1.00 97.69 95 GLU A CA 1
ATOM 723 C C . GLU A 1 95 ? 8.411 10.333 12.161 1.00 97.69 95 GLU A C 1
ATOM 725 O O . GLU A 1 95 ? 7.944 10.923 13.139 1.00 97.69 95 GLU A O 1
ATOM 730 N N . TRP A 1 96 ? 7.837 9.263 11.619 1.00 96.94 96 TRP A N 1
ATOM 731 C CA . TRP A 1 96 ? 6.661 8.589 12.146 1.00 96.94 96 TRP A CA 1
ATOM 732 C C . TRP A 1 96 ? 7.020 7.173 12.575 1.00 96.94 96 TRP A C 1
ATOM 734 O O . TRP A 1 96 ? 7.485 6.356 11.784 1.00 96.94 96 TRP A O 1
ATOM 744 N N . ASN A 1 97 ? 6.763 6.908 13.848 1.00 94.75 97 ASN A N 1
ATOM 745 C CA . ASN A 1 97 ? 6.844 5.601 14.481 1.00 94.75 97 ASN A CA 1
ATOM 746 C C . ASN A 1 97 ? 5.433 5.203 14.942 1.00 94.75 97 ASN A C 1
ATOM 748 O O . ASN A 1 97 ? 4.491 5.972 14.729 1.00 94.75 97 ASN A O 1
ATOM 752 N N . LEU A 1 98 ? 5.283 4.026 15.554 1.00 91.44 98 LEU A N 1
ATOM 753 C CA . LEU A 1 98 ? 4.001 3.576 16.109 1.00 91.44 98 LEU A CA 1
ATOM 754 C C . LEU A 1 98 ? 3.363 4.672 16.977 1.00 91.44 98 LEU A C 1
ATOM 756 O O . LEU A 1 98 ? 4.040 5.270 17.816 1.00 91.44 98 LEU A O 1
ATOM 760 N N . ARG A 1 99 ? 2.077 4.950 16.749 1.00 87.50 99 ARG A N 1
ATOM 761 C CA . ARG A 1 99 ? 1.319 6.010 17.434 1.00 87.50 99 ARG A CA 1
ATOM 762 C C . ARG A 1 99 ? 0.130 5.486 18.209 1.00 87.50 99 ARG A C 1
ATOM 764 O O . ARG A 1 99 ? -0.199 6.051 19.244 1.00 87.50 99 ARG A O 1
ATOM 771 N N . VAL A 1 100 ? -0.520 4.457 17.682 1.00 91.81 100 VAL A N 1
ATOM 772 C CA . VAL A 1 100 ? -1.730 3.907 18.278 1.00 91.81 100 VAL A CA 1
ATOM 773 C C . VAL A 1 100 ? -1.365 2.723 19.163 1.00 91.81 100 VAL A C 1
ATOM 775 O O . VAL A 1 100 ? -0.580 1.856 18.778 1.00 91.81 100 VAL A O 1
ATOM 778 N N . GLU A 1 101 ? -1.903 2.689 20.375 1.00 91.31 101 GLU A N 1
ATOM 779 C CA . GLU A 1 101 ? -1.652 1.591 21.305 1.00 91.31 101 GLU A CA 1
ATOM 780 C C . GLU A 1 101 ? -2.357 0.317 20.823 1.00 91.31 101 GLU A C 1
ATOM 782 O O . GLU A 1 101 ? -3.515 0.352 20.407 1.00 91.31 101 GLU A O 1
ATOM 787 N N . ARG A 1 102 ? -1.632 -0.806 20.827 1.00 94.81 102 ARG A N 1
ATOM 788 C CA . ARG A 1 102 ? -2.203 -2.141 20.598 1.00 94.81 102 ARG A CA 1
ATOM 789 C C . ARG A 1 102 ? -2.697 -2.691 21.936 1.00 94.81 102 ARG A C 1
ATOM 791 O O . ARG A 1 102 ? -2.147 -2.319 22.972 1.00 94.81 102 ARG A O 1
ATOM 798 N N . ASP A 1 103 ? -3.678 -3.587 21.914 1.00 95.81 103 ASP A N 1
ATOM 799 C CA . ASP A 1 103 ? -4.282 -4.149 23.130 1.00 95.81 103 ASP A CA 1
ATOM 800 C C . ASP A 1 103 ? -3.379 -5.205 23.800 1.00 95.81 103 ASP A C 1
ATOM 802 O O . ASP A 1 103 ? -3.580 -6.413 23.695 1.00 95.81 103 ASP A O 1
ATOM 806 N N . LEU A 1 104 ? -2.299 -4.751 24.439 1.00 94.31 104 LEU A N 1
ATOM 807 C CA . LEU A 1 104 ? -1.302 -5.626 25.066 1.00 94.31 104 LEU A CA 1
ATOM 808 C C . LEU A 1 104 ? -1.697 -6.098 26.474 1.00 94.31 104 LEU A C 1
ATOM 810 O O . LEU A 1 104 ? -1.082 -7.043 26.987 1.00 94.31 104 LEU A O 1
ATOM 814 N N . GLY A 1 105 ? -2.661 -5.422 27.097 1.00 93.19 105 GLY A N 1
ATOM 815 C CA . GLY A 1 105 ? -3.064 -5.606 28.484 1.00 93.19 105 GLY A CA 1
ATOM 816 C C . GLY A 1 105 ? -4.074 -6.732 28.682 1.00 93.19 105 GLY A C 1
ATOM 817 O O . GLY A 1 105 ? -3.964 -7.812 28.084 1.00 93.19 105 GLY A O 1
ATOM 818 N N . ALA A 1 106 ? -5.011 -6.507 29.603 1.00 95.50 106 ALA A N 1
ATOM 819 C CA . ALA A 1 106 ? -6.215 -7.327 29.647 1.00 95.50 106 ALA A CA 1
ATOM 820 C C . ALA A 1 106 ? -7.079 -6.910 28.450 1.00 95.50 106 ALA A C 1
ATOM 822 O O . ALA A 1 106 ? -7.110 -5.725 28.155 1.00 95.50 106 ALA A O 1
ATOM 823 N N . PRO A 1 107 ? -7.786 -7.822 27.762 1.00 97.31 107 PRO A N 1
ATOM 824 C CA . PRO A 1 107 ? -8.520 -7.420 26.572 1.00 97.31 107 PRO A CA 1
ATOM 825 C C . PRO A 1 107 ? -9.497 -6.276 26.851 1.00 97.31 107 PRO A C 1
ATOM 827 O O . PRO A 1 107 ? -10.272 -6.345 27.811 1.00 97.31 107 PRO A O 1
ATOM 830 N N . ASP A 1 108 ? -9.500 -5.263 25.996 1.00 97.81 108 ASP A N 1
ATOM 831 C CA . ASP A 1 108 ? -10.571 -4.271 25.975 1.00 97.81 108 ASP A CA 1
ATOM 832 C C . ASP A 1 108 ? -11.919 -4.971 25.706 1.00 97.81 108 ASP A C 1
ATOM 834 O O . ASP A 1 108 ? -11.987 -6.023 25.062 1.00 97.81 108 ASP A O 1
ATOM 838 N N . LEU A 1 109 ? -13.026 -4.397 26.177 1.00 97.75 109 LEU A N 1
ATOM 839 C CA . LEU A 1 109 ? -14.360 -4.836 25.761 1.00 97.75 109 LEU A CA 1
ATOM 840 C C . LEU A 1 109 ? -14.787 -4.030 24.533 1.00 97.75 109 LEU A C 1
ATOM 842 O O . LEU A 1 109 ? -14.746 -2.802 24.554 1.00 97.75 109 LEU A O 1
ATOM 846 N N . GLY A 1 110 ? -15.257 -4.704 23.485 1.00 94.25 110 GLY A N 1
ATOM 847 C CA . GLY A 1 110 ? -15.773 -4.041 22.288 1.00 94.25 110 GLY A CA 1
ATOM 848 C C . GLY A 1 110 ? -15.193 -4.607 21.003 1.00 94.25 110 GLY A C 1
ATOM 849 O O . GLY A 1 110 ? -15.013 -5.818 20.881 1.00 94.25 110 GLY A O 1
ATOM 850 N N . TYR A 1 111 ? -14.977 -3.728 20.026 1.00 95.19 111 TYR A N 1
ATOM 851 C CA . TYR A 1 111 ? -14.525 -4.104 18.694 1.00 95.19 111 TYR A CA 1
ATOM 852 C C . TYR A 1 111 ? -13.058 -3.721 18.478 1.00 95.19 111 TYR A C 1
ATOM 854 O O . TYR A 1 111 ? -12.678 -2.553 18.578 1.00 95.19 111 TYR A O 1
ATOM 862 N N . HIS A 1 112 ? -12.244 -4.717 18.137 1.00 96.25 112 HIS A N 1
ATOM 863 C CA . HIS A 1 112 ? -10.821 -4.558 17.871 1.00 96.25 112 HIS A CA 1
ATOM 864 C C . HIS A 1 112 ? -10.549 -4.445 16.375 1.00 96.25 112 HIS A C 1
ATOM 866 O O . HIS A 1 112 ? -10.748 -5.386 15.607 1.00 96.25 112 HIS A O 1
ATOM 872 N N . TYR A 1 113 ? -10.032 -3.296 15.968 1.00 97.00 113 TYR A N 1
ATOM 873 C CA . TYR A 1 113 ? -9.599 -3.026 14.607 1.00 97.00 113 TYR A CA 1
ATOM 874 C C . TYR A 1 113 ? -8.167 -3.508 14.370 1.00 97.00 113 TYR A C 1
ATOM 876 O O . TYR A 1 113 ? -7.316 -3.372 15.256 1.00 97.00 113 TYR A O 1
ATOM 884 N N . PRO A 1 114 ? -7.827 -3.952 13.146 1.00 95.81 114 PRO A N 1
ATOM 885 C CA . PRO A 1 114 ? -6.454 -3.848 12.674 1.00 95.81 114 PRO A CA 1
ATOM 886 C C . PRO A 1 114 ? -5.965 -2.400 12.863 1.00 95.81 114 PRO A C 1
ATOM 888 O O . PRO A 1 114 ? -6.693 -1.466 12.514 1.00 95.81 114 PRO A O 1
ATOM 891 N N . PRO A 1 115 ? -4.772 -2.168 13.432 1.00 95.75 115 PRO A N 1
ATOM 892 C CA . PRO A 1 115 ? -4.358 -0.821 13.785 1.00 95.75 115 PRO A CA 1
ATOM 893 C C . PRO A 1 115 ? -4.116 0.031 12.540 1.00 95.75 115 PRO A C 1
ATOM 895 O O . PRO A 1 115 ? -3.463 -0.401 11.593 1.00 95.75 115 PRO A O 1
ATOM 898 N N . LEU A 1 116 ? -4.589 1.274 12.587 1.00 97.19 116 LEU A N 1
ATOM 899 C CA . LEU A 1 116 ? -4.111 2.372 11.756 1.00 97.19 116 LEU A CA 1
ATOM 900 C C . LEU A 1 116 ? -3.450 3.376 12.695 1.00 97.19 116 LEU A C 1
ATOM 902 O O . LEU A 1 116 ? -4.119 3.976 13.526 1.00 97.19 116 LEU A O 1
ATOM 906 N N . ASP A 1 117 ? -2.138 3.559 12.587 1.00 97.81 117 ASP A N 1
ATOM 907 C CA . ASP A 1 117 ? -1.424 4.571 13.369 1.00 97.81 117 ASP A CA 1
ATOM 908 C C . ASP A 1 117 ? -1.774 5.981 12.888 1.00 97.81 117 ASP A C 1
ATOM 910 O O . ASP A 1 117 ? -1.887 6.919 13.683 1.00 97.81 117 ASP A O 1
ATOM 914 N N . LEU A 1 118 ? -1.936 6.124 11.570 1.00 97.06 118 LEU A N 1
ATOM 915 C CA . LEU A 1 118 ? -2.285 7.375 10.916 1.00 97.06 118 LEU A CA 1
ATOM 916 C C . LEU A 1 118 ? -3.382 7.151 9.874 1.00 97.06 118 LEU A C 1
ATOM 918 O O . LEU A 1 118 ? -3.385 6.143 9.169 1.00 97.06 118 LEU A O 1
ATOM 922 N N . ALA A 1 119 ? -4.254 8.140 9.724 1.00 96.56 119 ALA A N 1
ATOM 923 C CA . ALA A 1 119 ? -5.153 8.274 8.589 1.00 96.56 119 ALA A CA 1
ATOM 924 C C . ALA A 1 119 ? -4.777 9.550 7.827 1.00 96.56 119 ALA A C 1
ATOM 926 O O . ALA A 1 119 ? -4.676 10.616 8.436 1.00 96.56 119 ALA A O 1
ATOM 927 N N . ILE A 1 120 ? -4.525 9.459 6.520 1.00 96.38 120 ILE A N 1
ATOM 928 C CA . ILE A 1 120 ? -4.021 10.581 5.722 1.00 96.38 120 ILE A CA 1
ATOM 929 C C . ILE A 1 120 ? -4.878 10.892 4.489 1.00 96.38 120 ILE A C 1
ATOM 931 O O . ILE A 1 120 ? -5.356 9.996 3.788 1.00 96.38 120 ILE A O 1
ATOM 935 N N . ASP A 1 121 ? -4.987 12.186 4.197 1.00 94.94 121 ASP A N 1
ATOM 936 C CA . ASP A 1 121 ? -5.409 12.736 2.909 1.00 94.94 121 ASP A CA 1
ATOM 937 C C . ASP A 1 121 ? -4.470 13.884 2.543 1.00 94.94 121 ASP A C 1
ATOM 939 O O . ASP A 1 121 ? -4.376 14.887 3.248 1.00 94.94 121 ASP A O 1
ATOM 943 N N . THR A 1 122 ? -3.771 13.735 1.423 1.00 94.75 122 THR A N 1
ATOM 944 C CA . THR A 1 122 ? -2.906 14.751 0.830 1.00 94.75 122 THR A CA 1
ATOM 945 C C . THR A 1 122 ? -1.817 15.214 1.805 1.00 94.75 122 THR A C 1
ATOM 947 O O . THR A 1 122 ? -1.632 16.400 2.075 1.00 94.75 122 THR A O 1
ATOM 950 N N . LEU A 1 123 ? -1.043 14.254 2.318 1.00 97.31 123 LEU A N 1
ATOM 951 C CA . LEU A 1 123 ? 0.187 14.539 3.053 1.00 97.31 123 LEU A CA 1
ATOM 952 C C . LEU A 1 123 ? 1.288 14.908 2.056 1.00 97.31 123 LEU A C 1
ATOM 954 O O . LEU A 1 123 ? 1.880 14.038 1.419 1.00 97.31 123 LEU A O 1
ATOM 958 N N . THR A 1 124 ? 1.577 16.196 1.928 1.00 98.06 124 THR A N 1
ATOM 959 C CA . THR A 1 124 ? 2.512 16.714 0.927 1.00 98.06 124 THR A CA 1
ATOM 960 C C . THR A 1 124 ? 3.900 16.903 1.521 1.00 98.06 124 THR A C 1
ATOM 962 O O . THR A 1 124 ? 4.074 17.646 2.481 1.00 98.06 124 THR A O 1
ATOM 965 N N . VAL A 1 125 ? 4.913 16.263 0.947 1.00 98.12 125 VAL A N 1
ATOM 966 C CA . VAL A 1 125 ? 6.323 16.471 1.296 1.00 98.12 125 VAL A CA 1
ATOM 967 C C . VAL A 1 125 ? 6.936 17.371 0.236 1.00 98.12 125 VAL A C 1
ATOM 969 O O . VAL A 1 125 ? 6.908 17.025 -0.941 1.00 98.12 125 VAL A O 1
ATOM 972 N N . VAL A 1 126 ? 7.472 18.521 0.646 1.00 95.81 126 VAL A N 1
ATOM 973 C CA . VAL A 1 126 ? 8.045 19.533 -0.259 1.00 95.81 126 VAL A CA 1
ATOM 974 C C . VAL A 1 126 ? 9.550 19.682 -0.053 1.00 95.81 126 VAL A C 1
ATOM 976 O O . VAL A 1 126 ? 10.139 19.056 0.828 1.00 95.81 126 VAL A O 1
ATOM 979 N N . GLN A 1 127 ? 10.186 20.551 -0.840 1.00 92.94 127 GLN A N 1
ATOM 980 C CA . GLN A 1 127 ? 11.589 20.913 -0.664 1.00 92.94 127 GLN A CA 1
ATOM 981 C C . GLN A 1 127 ? 11.905 21.321 0.787 1.00 92.94 127 GLN A C 1
ATOM 983 O O . GLN A 1 127 ? 11.217 22.145 1.385 1.00 92.94 127 GLN A O 1
ATOM 988 N N . GLY A 1 128 ? 12.974 20.744 1.347 1.00 90.94 128 GLY A N 1
ATOM 989 C CA . GLY A 1 128 ? 13.361 20.910 2.756 1.00 90.94 128 GLY A CA 1
ATOM 990 C C . GLY A 1 128 ? 12.678 19.917 3.706 1.00 90.94 128 GLY A C 1
ATOM 991 O O . GLY A 1 128 ? 13.199 19.648 4.790 1.00 90.94 128 GLY A O 1
ATOM 992 N N . GLY A 1 129 ? 11.568 19.314 3.274 1.00 95.94 129 GLY A N 1
ATOM 993 C CA . GLY A 1 129 ? 10.870 18.237 3.958 1.00 95.94 129 GLY A CA 1
ATOM 994 C C . GLY A 1 129 ? 11.445 16.855 3.662 1.00 95.94 129 GLY A C 1
ATOM 995 O O . GLY A 1 129 ? 11.960 16.571 2.581 1.00 95.94 129 GLY A O 1
ATOM 996 N N . SER A 1 130 ? 11.323 15.964 4.642 1.00 97.88 130 SER A N 1
ATOM 997 C CA . SER A 1 130 ? 11.493 14.524 4.434 1.00 97.88 130 SER A CA 1
ATOM 998 C C . SER A 1 130 ? 10.536 13.762 5.337 1.00 97.88 130 SER A C 1
ATOM 1000 O O . SER A 1 130 ? 10.209 14.235 6.425 1.00 97.88 130 SER A O 1
ATOM 1002 N N . LEU A 1 131 ? 10.095 12.593 4.884 1.00 98.62 131 LEU A N 1
ATOM 1003 C CA . LEU A 1 131 ? 9.256 11.686 5.654 1.00 98.62 131 LEU A CA 1
ATOM 1004 C C . LEU A 1 131 ? 9.983 10.357 5.833 1.00 98.62 131 LEU A C 1
ATOM 1006 O O . LEU A 1 131 ? 10.335 9.699 4.853 1.00 98.62 131 LEU A O 1
ATOM 1010 N N . LYS A 1 132 ? 10.179 9.956 7.088 1.00 98.62 132 LYS A N 1
ATOM 1011 C CA . LYS A 1 132 ? 10.650 8.622 7.461 1.00 98.62 132 LYS A CA 1
ATOM 1012 C C . LYS A 1 132 ? 9.566 7.903 8.245 1.00 98.62 132 LYS A C 1
ATOM 1014 O O . LYS A 1 132 ? 9.093 8.430 9.245 1.00 98.62 132 LYS A O 1
ATOM 1019 N N . VAL A 1 133 ? 9.198 6.709 7.804 1.00 98.69 133 VAL A N 1
ATOM 1020 C CA . VAL A 1 133 ? 8.228 5.849 8.484 1.00 98.69 133 VAL A CA 1
ATOM 1021 C C . VAL A 1 133 ? 8.936 4.582 8.949 1.00 98.69 133 VAL A C 1
ATOM 1023 O O . VAL A 1 133 ? 9.558 3.887 8.138 1.00 98.69 133 VAL A O 1
ATOM 1026 N N . GLY A 1 134 ? 8.878 4.331 10.256 1.00 97.88 134 GLY A N 1
ATOM 1027 C CA . GLY A 1 134 ? 9.534 3.207 10.917 1.00 97.88 134 GLY A CA 1
ATOM 1028 C C . GLY A 1 134 ? 8.716 1.907 10.907 1.00 97.88 134 GLY A C 1
ATOM 1029 O O . GLY A 1 134 ? 7.561 1.900 10.478 1.00 97.88 134 GLY A O 1
ATOM 1030 N N . PRO A 1 135 ? 9.299 0.795 11.390 1.00 97.94 135 PRO A N 1
ATOM 1031 C CA . PRO A 1 135 ? 8.665 -0.521 11.361 1.00 97.94 135 PRO A CA 1
ATOM 1032 C C . PRO A 1 135 ? 7.324 -0.608 12.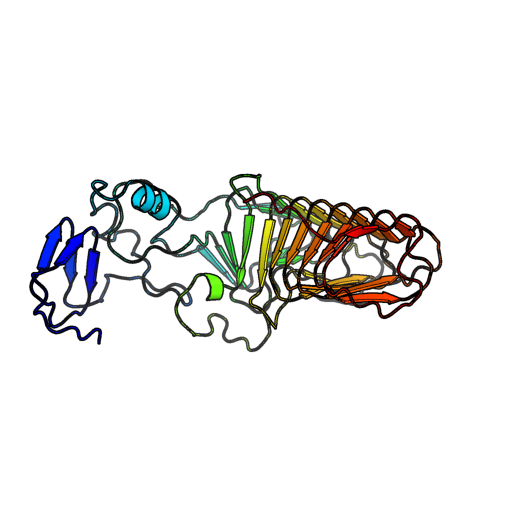095 1.00 97.94 135 PRO A C 1
ATOM 1034 O O . PRO A 1 135 ? 7.128 0.024 13.130 1.00 97.94 135 PRO A O 1
ATOM 1037 N N . GLY A 1 136 ? 6.419 -1.425 11.549 1.00 96.56 136 GLY A N 1
ATOM 1038 C CA . GLY A 1 136 ? 5.095 -1.712 12.113 1.00 96.56 136 GLY A CA 1
ATOM 1039 C C . GLY A 1 136 ? 4.041 -0.616 11.932 1.00 96.56 136 GLY A C 1
ATOM 1040 O O . GLY A 1 136 ? 2.887 -0.836 12.295 1.00 96.56 136 GLY A O 1
ATOM 1041 N N . VAL A 1 137 ? 4.409 0.550 11.386 1.00 98.19 137 VAL A N 1
ATOM 1042 C CA . VAL A 1 137 ? 3.469 1.660 11.194 1.00 98.19 137 VAL A CA 1
ATOM 1043 C C . VAL A 1 137 ? 2.436 1.306 10.129 1.00 98.19 137 VAL A C 1
ATOM 1045 O O . VAL A 1 137 ? 2.789 0.935 9.007 1.00 98.19 137 VAL A O 1
ATOM 1048 N N . ALA A 1 138 ? 1.163 1.484 10.466 1.00 97.81 138 ALA A N 1
ATOM 1049 C CA . ALA A 1 138 ? 0.044 1.323 9.549 1.00 97.81 138 ALA A CA 1
ATOM 1050 C C . ALA A 1 138 ? -0.595 2.676 9.204 1.00 97.81 138 ALA A C 1
ATOM 1052 O O . ALA A 1 138 ? -0.902 3.480 10.083 1.00 97.81 138 ALA A O 1
ATOM 1053 N N . ILE A 1 139 ? -0.793 2.935 7.914 1.00 98.00 139 ILE A N 1
ATOM 1054 C CA . ILE A 1 139 ? -1.309 4.192 7.373 1.00 98.00 139 ILE A CA 1
ATOM 1055 C C . ILE A 1 139 ? -2.530 3.900 6.502 1.00 98.00 139 ILE A C 1
ATOM 1057 O O . ILE A 1 139 ? -2.434 3.214 5.482 1.00 98.00 139 ILE A O 1
ATOM 1061 N N . GLY A 1 140 ? -3.669 4.465 6.891 1.00 95.81 140 GLY A N 1
ATOM 1062 C CA . GLY A 1 140 ? -4.895 4.464 6.106 1.00 95.81 140 GLY A CA 1
ATOM 1063 C C . GLY A 1 140 ? -4.949 5.700 5.219 1.00 95.81 140 GLY A C 1
ATOM 1064 O O . GLY A 1 140 ? -4.856 6.818 5.711 1.00 95.81 140 GLY A O 1
ATOM 1065 N N . VAL A 1 141 ? -5.116 5.535 3.914 1.00 94.75 141 VAL A N 1
ATOM 1066 C CA . VAL A 1 141 ? -5.404 6.647 3.004 1.00 94.75 141 VAL A CA 1
ATOM 1067 C C . VAL A 1 141 ? -6.913 6.772 2.880 1.00 94.75 141 VAL A C 1
ATOM 1069 O O . VAL A 1 141 ? -7.566 5.819 2.453 1.00 94.75 141 VAL A O 1
ATOM 1072 N N . PHE A 1 142 ? -7.454 7.927 3.266 1.00 92.56 142 PHE A N 1
ATOM 1073 C CA . PHE A 1 142 ? -8.893 8.216 3.202 1.00 92.56 142 PHE A CA 1
ATOM 1074 C C . PHE A 1 142 ? -9.269 9.263 2.146 1.00 92.56 142 PHE A C 1
ATOM 1076 O O . PHE A 1 142 ? -10.439 9.413 1.785 1.00 92.56 142 PHE A O 1
ATOM 1083 N N . GLY A 1 143 ? -8.259 9.962 1.630 1.00 89.00 143 GLY A N 1
ATOM 1084 C CA . GLY A 1 143 ? -8.342 10.908 0.527 1.00 89.00 143 GLY A CA 1
ATOM 1085 C C . GLY A 1 143 ? -8.133 10.315 -0.862 1.00 89.00 143 GLY A C 1
ATOM 1086 O O . GLY A 1 143 ? -7.873 9.124 -1.036 1.00 89.00 143 GLY A O 1
ATOM 1087 N N . CYS A 1 144 ? -8.127 11.196 -1.869 1.00 87.94 144 CYS A N 1
ATOM 1088 C CA . CYS A 1 144 ? -7.690 10.837 -3.228 1.00 87.94 144 CYS A CA 1
ATOM 1089 C C . CYS A 1 144 ? -6.211 10.443 -3.261 1.00 87.94 144 CYS A C 1
ATOM 1091 O O . CYS A 1 144 ? -5.790 9.622 -4.074 1.00 87.94 144 CYS A O 1
ATOM 1093 N N . TYR A 1 145 ? -5.415 11.101 -2.422 1.00 92.00 145 TYR A N 1
ATOM 1094 C CA . TYR A 1 145 ? -3.968 11.002 -2.407 1.00 92.00 145 TYR A CA 1
ATOM 1095 C C . TYR A 1 145 ? -3.522 10.755 -0.973 1.00 92.00 145 TYR A C 1
ATOM 1097 O O . TYR A 1 145 ? -3.977 11.437 -0.064 1.00 92.00 145 TYR A O 1
ATOM 1105 N N . GLY A 1 146 ? -2.633 9.795 -0.768 1.00 95.81 146 GLY A N 1
ATOM 1106 C CA . GLY A 1 146 ? -1.967 9.571 0.502 1.00 95.81 146 GLY A CA 1
ATOM 1107 C C . GLY A 1 146 ? -0.772 10.502 0.624 1.00 95.81 146 GLY A C 1
ATOM 1108 O O . GLY A 1 146 ? -0.914 11.694 0.895 1.00 95.81 146 GLY A O 1
ATOM 1109 N N . ILE A 1 147 ? 0.416 9.947 0.397 1.00 98.06 147 ILE A N 1
ATOM 1110 C CA . ILE A 1 147 ? 1.675 10.690 0.415 1.00 98.06 147 ILE A CA 1
ATOM 1111 C C . ILE A 1 147 ? 1.897 11.318 -0.962 1.00 98.06 147 ILE A C 1
ATOM 1113 O O . ILE A 1 147 ? 1.986 10.613 -1.965 1.00 98.06 147 ILE A O 1
ATOM 1117 N N . VAL A 1 148 ? 2.026 12.639 -1.008 1.00 97.19 148 VAL A N 1
ATOM 1118 C CA . VAL A 1 148 ? 2.385 13.400 -2.207 1.00 97.19 148 VAL A CA 1
ATOM 1119 C C . VAL A 1 148 ? 3.846 13.812 -2.081 1.00 97.19 148 VAL A C 1
ATOM 1121 O O . VAL A 1 148 ? 4.197 14.619 -1.222 1.00 97.19 148 VAL A O 1
ATOM 1124 N N . ALA A 1 149 ? 4.708 13.235 -2.909 1.00 96.38 149 ALA A N 1
ATOM 1125 C CA . ALA A 1 149 ? 6.127 13.557 -2.941 1.00 96.38 149 ALA A CA 1
ATOM 1126 C C . ALA A 1 149 ? 6.379 14.615 -4.023 1.00 96.38 149 ALA A C 1
ATOM 1128 O O . ALA A 1 149 ? 6.439 14.286 -5.206 1.00 96.38 149 ALA A O 1
ATOM 1129 N N . GLU A 1 150 ? 6.507 15.880 -3.624 1.00 94.62 150 GLU A N 1
ATOM 1130 C CA . GLU A 1 150 ? 6.851 16.974 -4.539 1.00 94.62 150 GLU A CA 1
ATOM 1131 C C . GLU A 1 150 ? 8.359 16.996 -4.833 1.00 94.62 150 GLU A C 1
ATOM 1133 O O . GLU A 1 150 ? 9.142 16.182 -4.330 1.00 94.62 150 GLU A O 1
ATOM 1138 N N . ASP A 1 151 ? 8.792 17.933 -5.671 1.00 90.44 151 ASP A N 1
ATOM 1139 C CA . ASP A 1 151 ? 10.207 18.089 -5.989 1.00 90.44 151 ASP A CA 1
ATOM 1140 C C . ASP A 1 151 ? 11.084 18.218 -4.737 1.00 90.44 151 ASP A C 1
ATOM 1142 O O . ASP A 1 151 ? 10.744 18.868 -3.745 1.00 90.44 151 ASP A O 1
ATOM 1146 N N . PHE A 1 152 ? 12.267 17.612 -4.822 1.00 90.81 152 PHE A N 1
ATOM 1147 C CA . PHE A 1 152 ? 13.275 17.502 -3.771 1.00 90.81 152 PHE A CA 1
ATOM 1148 C C . PHE A 1 152 ? 12.832 16.719 -2.528 1.00 90.81 152 PHE A C 1
ATOM 1150 O O . PHE A 1 152 ? 13.643 16.568 -1.610 1.00 90.81 152 PHE A O 1
ATOM 1157 N N . ALA A 1 153 ? 11.605 16.190 -2.490 1.00 95.38 153 ALA A N 1
ATOM 1158 C CA . ALA A 1 153 ? 11.143 15.392 -1.369 1.00 95.38 153 ALA A CA 1
ATOM 1159 C C . ALA A 1 153 ? 11.948 14.096 -1.228 1.00 95.38 153 ALA A C 1
ATOM 1161 O O . ALA A 1 153 ? 12.366 13.464 -2.206 1.00 95.38 153 ALA A O 1
ATOM 1162 N N . GLN A 1 154 ? 12.129 13.691 0.025 1.00 96.81 154 GLN A N 1
ATOM 1163 C CA . GLN A 1 154 ? 12.689 12.397 0.394 1.00 96.81 154 GLN A CA 1
ATOM 1164 C C . GLN A 1 154 ? 11.656 11.643 1.220 1.00 96.81 154 GLN A C 1
ATOM 1166 O O . GLN A 1 154 ? 11.331 12.051 2.337 1.00 96.81 154 GLN A O 1
ATOM 1171 N N . VAL A 1 155 ? 11.145 10.546 0.670 1.00 98.56 155 VAL A N 1
ATOM 1172 C CA . VAL A 1 155 ? 10.154 9.689 1.323 1.00 98.56 155 VAL A CA 1
ATOM 1173 C C . VAL A 1 155 ? 10.760 8.306 1.520 1.00 98.56 155 VAL A C 1
ATOM 1175 O O . VAL A 1 155 ? 11.211 7.672 0.570 1.00 98.56 155 VAL A O 1
ATOM 1178 N N . SER A 1 156 ? 10.794 7.838 2.763 1.00 98.56 156 SER A N 1
ATOM 1179 C CA . SER A 1 156 ? 11.380 6.551 3.129 1.00 98.56 156 SER A CA 1
ATOM 1180 C C . SER A 1 156 ? 10.455 5.791 4.070 1.00 98.56 156 SER A C 1
ATOM 1182 O O . SER A 1 156 ? 10.201 6.240 5.186 1.00 98.56 156 SER A O 1
ATOM 1184 N N . LEU A 1 157 ? 9.959 4.640 3.627 1.00 98.81 157 LEU A N 1
ATOM 1185 C CA . LEU A 1 157 ? 9.132 3.732 4.418 1.00 98.81 157 LEU A CA 1
ATOM 1186 C C . LEU A 1 157 ? 9.922 2.439 4.594 1.00 98.81 157 LEU A C 1
ATOM 1188 O O . LEU A 1 157 ? 10.172 1.720 3.623 1.00 98.81 157 LEU A O 1
ATOM 1192 N N . VAL A 1 158 ? 10.364 2.166 5.821 1.00 98.50 158 VAL A N 1
ATOM 1193 C CA . VAL A 1 158 ? 11.288 1.063 6.100 1.00 98.50 158 VAL A CA 1
ATOM 1194 C C . VAL A 1 158 ? 10.777 0.248 7.276 1.00 98.50 158 VAL A C 1
ATOM 1196 O O . VAL A 1 158 ? 10.982 0.595 8.438 1.00 98.50 158 VAL A O 1
ATOM 1199 N N . GLY A 1 159 ? 10.138 -0.869 6.943 1.00 98.44 159 GLY A N 1
ATOM 1200 C CA . GLY A 1 159 ? 9.780 -1.914 7.887 1.00 98.44 159 GLY A CA 1
ATOM 1201 C C . GLY A 1 159 ? 10.892 -2.933 8.104 1.00 98.44 159 GLY A C 1
ATOM 1202 O O . GLY A 1 159 ? 12.033 -2.783 7.650 1.00 98.44 159 GLY A O 1
ATOM 1203 N N . ASN A 1 160 ? 10.530 -4.023 8.769 1.00 97.25 160 ASN A N 1
ATOM 1204 C CA . ASN A 1 160 ? 11.353 -5.221 8.871 1.00 97.25 160 ASN A CA 1
ATOM 1205 C C . ASN A 1 160 ? 10.521 -6.477 8.537 1.00 97.25 160 ASN A C 1
ATOM 1207 O O . ASN A 1 160 ? 9.329 -6.389 8.259 1.00 97.25 160 ASN A O 1
ATOM 1211 N N . ALA A 1 161 ? 11.150 -7.655 8.521 1.00 94.25 161 ALA A N 1
ATOM 1212 C CA . ALA A 1 161 ? 10.481 -8.900 8.132 1.00 94.25 161 ALA A CA 1
ATOM 1213 C C . ALA A 1 161 ? 9.287 -9.291 9.029 1.00 94.25 161 ALA A C 1
ATOM 1215 O O . ALA A 1 161 ? 8.416 -10.019 8.563 1.00 94.25 161 ALA A O 1
ATOM 1216 N N . ARG A 1 162 ? 9.260 -8.831 10.287 1.00 93.19 162 ARG A N 1
ATOM 1217 C CA . ARG A 1 162 ? 8.171 -9.052 11.251 1.00 93.19 162 ARG A CA 1
ATOM 1218 C C . ARG A 1 162 ? 7.209 -7.867 11.292 1.00 93.19 162 ARG A C 1
ATOM 1220 O O . ARG A 1 162 ? 6.006 -8.068 11.215 1.00 93.19 162 ARG A O 1
ATOM 1227 N N . ASP A 1 163 ? 7.752 -6.653 11.324 1.00 95.69 163 ASP A N 1
ATOM 1228 C CA . ASP A 1 163 ? 6.980 -5.418 11.475 1.00 95.69 163 ASP A CA 1
ATOM 1229 C C . ASP A 1 163 ? 7.056 -4.601 10.182 1.00 95.69 163 ASP A C 1
ATOM 1231 O O . ASP A 1 163 ? 7.868 -3.680 10.018 1.00 95.69 163 ASP A O 1
ATOM 1235 N N . ARG A 1 164 ? 6.231 -4.995 9.213 1.00 97.81 164 ARG A N 1
ATOM 1236 C CA . ARG A 1 164 ? 6.131 -4.332 7.909 1.00 97.81 164 ARG A CA 1
ATOM 1237 C C . ARG A 1 164 ? 5.415 -2.987 8.058 1.00 97.81 164 ARG A C 1
ATOM 1239 O O . ARG A 1 164 ? 4.561 -2.832 8.926 1.00 97.81 164 ARG A O 1
ATOM 1246 N N . VAL A 1 165 ? 5.764 -2.010 7.222 1.00 98.62 165 VAL A N 1
ATOM 1247 C CA . VAL A 1 165 ? 4.969 -0.774 7.102 1.00 98.62 165 VAL A CA 1
ATOM 1248 C C . VAL A 1 165 ? 3.775 -1.076 6.209 1.00 98.62 165 VAL A C 1
ATOM 1250 O O . VAL A 1 165 ? 3.961 -1.665 5.150 1.00 98.62 165 VAL A O 1
ATOM 1253 N N . THR A 1 166 ? 2.572 -0.663 6.594 1.00 97.31 166 THR A N 1
ATOM 1254 C CA . THR A 1 166 ? 1.361 -0.903 5.796 1.00 97.31 166 THR A CA 1
ATOM 1255 C C . THR A 1 166 ? 0.781 0.411 5.306 1.00 97.31 166 THR A C 1
ATOM 1257 O O . THR A 1 166 ? 0.494 1.289 6.112 1.00 97.31 166 THR A O 1
ATOM 1260 N N . LEU A 1 167 ? 0.580 0.544 3.997 1.00 97.06 167 LEU A N 1
ATOM 1261 C CA . LEU A 1 167 ? -0.243 1.585 3.390 1.00 97.06 167 LEU A CA 1
ATOM 1262 C C . LEU A 1 167 ? -1.447 0.908 2.742 1.00 97.06 167 LEU A C 1
ATOM 1264 O O . LEU A 1 167 ? -1.292 0.074 1.849 1.00 97.06 167 LEU A O 1
ATOM 1268 N N . ALA A 1 168 ? -2.645 1.281 3.172 1.00 94.25 168 ALA A N 1
ATOM 1269 C CA . ALA A 1 168 ? -3.880 0.737 2.629 1.00 94.25 168 ALA A CA 1
ATOM 1270 C C . ALA A 1 168 ? -4.938 1.826 2.478 1.00 94.25 168 ALA A C 1
ATOM 1272 O O . ALA A 1 168 ? -4.881 2.861 3.140 1.00 94.25 168 ALA A O 1
ATOM 1273 N N . HIS A 1 169 ? -5.935 1.595 1.630 1.00 91.69 169 HIS A N 1
ATOM 1274 C CA . HIS A 1 169 ? -7.145 2.411 1.675 1.00 91.69 169 HIS A CA 1
ATOM 1275 C C . HIS A 1 169 ? -7.918 2.140 2.977 1.00 91.69 169 HIS A C 1
ATOM 1277 O O . HIS A 1 169 ? -8.015 0.985 3.393 1.00 91.69 169 HIS A O 1
ATOM 1283 N N . TYR A 1 170 ? -8.486 3.174 3.607 1.00 91.06 170 TYR A N 1
ATOM 1284 C CA . TYR A 1 170 ? -9.139 3.054 4.923 1.00 91.06 170 TYR A CA 1
ATOM 1285 C C . TYR A 1 170 ? -10.253 1.994 4.971 1.00 91.06 170 TYR A C 1
ATOM 1287 O O . TYR A 1 170 ? -10.398 1.300 5.972 1.00 91.06 170 TYR A O 1
ATOM 1295 N N . THR A 1 171 ? -10.980 1.797 3.867 1.00 89.12 171 THR A N 1
ATOM 1296 C CA . THR A 1 171 ? -12.062 0.798 3.761 1.00 89.12 171 THR A CA 1
ATOM 1297 C C . THR A 1 171 ? -11.573 -0.653 3.792 1.00 89.12 171 THR A C 1
ATOM 1299 O O . THR A 1 171 ? -12.384 -1.570 3.765 1.00 89.12 171 THR A O 1
ATOM 1302 N N . ALA A 1 172 ? -10.259 -0.898 3.784 1.00 88.19 172 ALA A N 1
ATOM 1303 C CA . ALA A 1 172 ? -9.703 -2.225 4.052 1.00 88.19 172 ALA A CA 1
ATOM 1304 C C . ALA A 1 172 ? -9.662 -2.553 5.557 1.00 88.19 172 ALA A C 1
ATOM 1306 O O . ALA A 1 172 ? -9.403 -3.698 5.918 1.00 88.19 172 ALA A O 1
ATOM 1307 N N . VAL A 1 173 ? -9.878 -1.554 6.419 1.00 90.62 173 VAL A N 1
ATOM 1308 C CA . VAL A 1 173 ? -9.785 -1.669 7.882 1.00 90.62 173 VAL A CA 1
ATOM 1309 C C . VAL A 1 173 ? -11.089 -1.264 8.561 1.00 90.62 173 VAL A C 1
ATOM 1311 O O . VAL A 1 173 ? -11.534 -1.942 9.482 1.00 90.62 173 VAL A O 1
ATOM 1314 N N . GLN A 1 174 ? -11.685 -0.162 8.115 1.00 93.56 174 GLN A N 1
ATOM 1315 C CA . GLN A 1 174 ? -12.898 0.402 8.694 1.00 93.56 174 GLN A CA 1
ATOM 1316 C C . GLN A 1 174 ? -14.156 -0.172 8.031 1.00 93.56 174 GLN A C 1
ATOM 1318 O O . GLN A 1 174 ? -14.170 -0.452 6.831 1.00 93.56 174 GLN A O 1
ATOM 1323 N N . GLU A 1 175 ? -15.195 -0.379 8.835 1.00 90.44 175 GLU A N 1
ATOM 1324 C CA . GLU A 1 175 ? -16.362 -1.202 8.522 1.00 90.44 175 GLU A CA 1
ATOM 1325 C C . GLU A 1 175 ? -17.477 -0.461 7.782 1.00 90.44 175 GLU A C 1
ATOM 1327 O O . GLU A 1 175 ? -18.277 -1.099 7.091 1.00 90.44 175 GLU A O 1
ATOM 1332 N N . GLN A 1 176 ? -17.549 0.867 7.908 1.00 88.19 176 GLN A N 1
ATOM 1333 C CA . GLN A 1 176 ? -18.633 1.626 7.297 1.00 88.19 176 GLN A CA 1
ATOM 1334 C C . GLN A 1 176 ? -18.371 1.881 5.812 1.00 88.19 176 GLN A C 1
ATOM 1336 O O . GLN A 1 176 ? -17.276 2.239 5.375 1.00 88.19 176 GLN A O 1
ATOM 1341 N N . SER A 1 177 ? -19.428 1.748 5.012 1.00 85.00 177 SER A N 1
ATOM 1342 C CA . SER A 1 177 ? -19.404 2.049 3.577 1.00 85.00 177 SER A CA 1
ATOM 1343 C C . SER A 1 177 ? -19.675 3.537 3.313 1.00 85.00 177 SER A C 1
ATOM 1345 O O . SER A 1 177 ? -20.493 3.881 2.455 1.00 85.00 177 SER A O 1
ATOM 1347 N N . GLU A 1 178 ? -19.011 4.424 4.052 1.00 85.62 178 GLU A N 1
ATOM 1348 C CA . GLU A 1 178 ? -19.189 5.872 3.941 1.00 85.62 178 GLU A CA 1
ATOM 1349 C C . GLU A 1 178 ? -17.923 6.579 3.439 1.00 85.62 178 GLU A C 1
ATOM 1351 O O . GLU A 1 178 ? -16.805 6.163 3.761 1.00 85.62 178 GLU A O 1
ATOM 1356 N N . PRO A 1 179 ? -18.065 7.631 2.612 1.00 84.50 179 PRO A N 1
ATOM 1357 C CA . PRO A 1 179 ? -16.926 8.367 2.088 1.00 84.50 179 PRO A CA 1
ATOM 1358 C C . PRO A 1 179 ? -16.342 9.285 3.166 1.00 84.50 179 PRO A C 1
ATOM 1360 O O . PRO A 1 179 ? -16.971 10.267 3.545 1.00 84.50 179 PRO A O 1
ATOM 1363 N N . TRP A 1 180 ? -15.107 9.026 3.598 1.00 88.88 180 TRP A N 1
ATOM 1364 C CA . TRP A 1 180 ? -14.452 9.862 4.611 1.00 88.88 180 TRP A CA 1
ATOM 1365 C C . TRP A 1 180 ? -14.060 11.243 4.050 1.00 88.88 180 TRP A C 1
ATOM 1367 O O . TRP A 1 180 ? -14.412 12.272 4.618 1.00 88.88 180 TRP A O 1
ATOM 1377 N N . SER A 1 181 ? -13.391 11.299 2.891 1.00 83.44 181 SER A N 1
ATOM 1378 C CA . SER A 1 181 ? -12.999 12.570 2.243 1.00 83.44 181 SER A CA 1
ATOM 1379 C C . SER A 1 181 ? -14.053 13.143 1.283 1.00 83.44 181 SER A C 1
ATOM 1381 O O . SER A 1 181 ? -13.833 14.185 0.669 1.00 83.44 181 SER A O 1
ATOM 1383 N N . GLY A 1 182 ? -15.183 12.452 1.080 1.00 72.12 182 GLY A N 1
ATOM 1384 C CA . GLY A 1 182 ? -16.201 12.838 0.090 1.00 72.12 182 GLY A CA 1
ATOM 1385 C C . GLY A 1 182 ? -15.752 12.741 -1.378 1.00 72.12 182 GLY A C 1
ATOM 1386 O O . GLY A 1 182 ? -16.517 13.101 -2.275 1.00 72.12 182 GLY A O 1
ATOM 1387 N N . SER A 1 183 ? -14.531 12.271 -1.654 1.00 70.44 183 SER A N 1
ATOM 1388 C CA . SER A 1 183 ? -13.984 12.244 -3.008 1.00 70.44 183 SER A CA 1
ATOM 1389 C C . SER A 1 183 ? -14.485 11.058 -3.842 1.00 70.44 183 SER A C 1
ATOM 1391 O O . SER A 1 183 ? -14.464 9.920 -3.372 1.00 70.44 183 SER A O 1
ATOM 1393 N N . PRO A 1 184 ? -14.850 11.279 -5.121 1.00 64.44 184 PRO A N 1
ATOM 1394 C CA . PRO A 1 184 ? -15.178 10.203 -6.051 1.00 64.44 184 PRO A CA 1
ATOM 1395 C C . PRO A 1 184 ? -13.943 9.560 -6.712 1.00 64.44 184 PRO A C 1
ATOM 1397 O O . PRO A 1 184 ? -14.097 8.616 -7.494 1.00 64.44 184 PRO A O 1
ATOM 1400 N N . PHE A 1 185 ? -12.736 10.097 -6.496 1.00 69.50 185 PHE A N 1
ATOM 1401 C CA . PHE A 1 185 ? -11.525 9.620 -7.167 1.00 69.50 185 PHE A CA 1
ATOM 1402 C C . PHE A 1 185 ? -10.993 8.335 -6.536 1.00 69.50 185 PHE A C 1
ATOM 1404 O O . PHE A 1 185 ? -11.081 8.123 -5.331 1.00 69.50 185 PHE A O 1
ATOM 1411 N N . ALA A 1 186 ? -10.407 7.476 -7.371 1.00 81.00 186 ALA A N 1
ATOM 1412 C CA . ALA A 1 186 ? -9.760 6.267 -6.889 1.00 81.00 186 ALA A CA 1
ATOM 1413 C C . ALA A 1 186 ? -8.509 6.624 -6.061 1.00 81.00 186 ALA A C 1
ATOM 1415 O O . ALA A 1 186 ? -7.750 7.509 -6.475 1.00 81.00 186 ALA A O 1
ATOM 1416 N N . PRO A 1 187 ? -8.271 5.946 -4.927 1.00 88.19 187 PRO A N 1
ATOM 1417 C CA . PRO A 1 187 ? -7.216 6.331 -4.005 1.00 88.19 187 PRO A CA 1
ATOM 1418 C C . PRO A 1 187 ? -5.843 6.082 -4.615 1.00 88.19 187 PRO A C 1
ATOM 1420 O O . PRO A 1 187 ? -5.630 5.097 -5.323 1.00 88.19 187 PRO A O 1
ATOM 1423 N N . THR A 1 188 ? -4.898 6.962 -4.313 1.00 93.69 188 THR A N 1
ATOM 1424 C CA . THR A 1 188 ? -3.488 6.788 -4.647 1.00 93.69 188 THR A CA 1
ATOM 1425 C C . THR A 1 188 ? -2.653 6.834 -3.380 1.00 93.69 188 THR A C 1
ATOM 1427 O O . THR A 1 188 ? -2.645 7.861 -2.710 1.00 93.69 188 THR A O 1
ATOM 1430 N N . LEU A 1 189 ? -1.942 5.755 -3.044 1.00 96.38 189 LEU A N 1
ATOM 1431 C CA . LEU A 1 189 ? -1.194 5.681 -1.784 1.00 96.38 189 LEU A CA 1
ATOM 1432 C C . LEU A 1 189 ? 0.039 6.591 -1.800 1.00 96.38 189 LEU A C 1
ATOM 1434 O O . LEU A 1 189 ? 0.257 7.347 -0.853 1.00 96.38 189 LEU A O 1
ATOM 1438 N N . ILE A 1 190 ? 0.812 6.547 -2.889 1.00 97.50 190 ILE A N 1
ATOM 1439 C CA . ILE A 1 190 ? 1.972 7.414 -3.123 1.00 97.50 190 ILE A CA 1
ATOM 1440 C C . ILE A 1 190 ? 1.834 8.072 -4.497 1.00 97.50 190 ILE A C 1
ATOM 1442 O O . ILE A 1 190 ? 1.712 7.389 -5.514 1.00 97.50 190 ILE A O 1
ATOM 1446 N N . TYR A 1 191 ? 1.865 9.401 -4.527 1.00 95.31 191 TYR A N 1
ATOM 1447 C CA . TYR A 1 191 ? 1.720 10.221 -5.727 1.00 95.31 191 TYR A CA 1
ATOM 1448 C C . TYR A 1 191 ? 2.964 11.098 -5.929 1.00 95.31 191 TYR A C 1
ATOM 1450 O O . TYR A 1 191 ? 3.519 11.616 -4.958 1.00 95.31 191 TYR A O 1
ATOM 1458 N N . GLY A 1 192 ? 3.409 11.260 -7.177 1.00 93.00 192 GLY A N 1
ATOM 1459 C CA . GLY A 1 192 ? 4.536 12.134 -7.521 1.00 93.00 192 GLY A CA 1
ATOM 1460 C C . GLY A 1 192 ? 4.218 13.636 -7.525 1.00 93.00 192 GLY A C 1
ATOM 1461 O O . GLY A 1 192 ? 3.132 14.043 -7.120 1.00 93.00 192 GLY A O 1
ATOM 1462 N N . PRO A 1 193 ? 5.138 14.485 -8.015 1.00 90.88 193 PRO A N 1
ATOM 1463 C CA . PRO A 1 193 ? 4.941 15.933 -8.010 1.00 90.88 193 PRO A CA 1
ATOM 1464 C C . PRO A 1 193 ? 3.717 16.375 -8.815 1.00 90.88 193 PRO A C 1
ATOM 1466 O O . PRO A 1 193 ? 3.482 15.901 -9.929 1.00 90.88 193 PRO A O 1
ATOM 1469 N N . ARG A 1 194 ? 2.924 17.325 -8.316 1.00 88.38 194 ARG A N 1
ATOM 1470 C CA . ARG A 1 194 ? 1.659 17.737 -8.965 1.00 88.38 194 ARG A CA 1
ATOM 1471 C C . ARG A 1 194 ? 1.853 18.735 -10.107 1.00 88.38 194 ARG A C 1
ATOM 1473 O O . ARG A 1 194 ? 1.024 19.613 -10.330 1.00 88.38 194 ARG A O 1
ATOM 1480 N N . HIS A 1 195 ? 2.912 18.572 -10.885 1.00 83.44 195 HIS A N 1
ATOM 1481 C CA . HIS A 1 195 ? 3.200 19.421 -12.032 1.00 83.44 195 HIS A CA 1
ATOM 1482 C C . HIS A 1 195 ? 4.007 18.685 -13.103 1.00 83.44 195 HIS A C 1
ATOM 1484 O O . HIS A 1 195 ? 4.511 17.576 -12.904 1.00 83.44 195 HIS A O 1
ATOM 1490 N N . ASN A 1 196 ? 4.124 19.334 -14.263 1.00 82.69 196 ASN A N 1
ATOM 1491 C CA . ASN A 1 196 ? 4.969 18.855 -15.346 1.00 82.69 196 ASN A CA 1
ATOM 1492 C C . ASN A 1 196 ? 6.449 18.874 -14.963 1.00 82.69 196 ASN A C 1
ATOM 1494 O O . ASN A 1 196 ? 6.848 19.619 -14.074 1.00 82.69 196 ASN A O 1
ATOM 1498 N N . VAL A 1 197 ? 7.282 18.118 -15.673 1.00 74.06 197 VAL A N 1
ATOM 1499 C CA . VAL A 1 197 ? 8.739 18.236 -15.543 1.00 74.06 197 VAL A CA 1
ATOM 1500 C C . VAL A 1 197 ? 9.164 19.675 -15.856 1.00 74.06 197 VAL A C 1
ATOM 1502 O O . VAL A 1 197 ? 8.950 20.162 -16.968 1.00 74.06 197 VAL A O 1
ATOM 1505 N N . ILE A 1 198 ? 9.766 20.358 -14.880 1.00 72.00 198 ILE A N 1
ATOM 1506 C CA . ILE A 1 198 ? 10.242 21.743 -15.000 1.00 72.00 198 ILE A CA 1
ATOM 1507 C C . ILE A 1 198 ? 11.773 21.742 -14.987 1.00 72.00 198 ILE A C 1
ATOM 1509 O O . ILE A 1 198 ? 12.410 21.102 -14.151 1.00 72.00 198 ILE A O 1
ATOM 1513 N N . ALA A 1 199 ? 12.391 22.470 -15.918 1.00 69.31 199 ALA A N 1
ATOM 1514 C CA . ALA A 1 199 ? 13.844 22.606 -15.959 1.00 69.31 199 ALA A CA 1
ATOM 1515 C C . ALA A 1 199 ? 14.378 23.252 -14.664 1.00 69.31 199 ALA A C 1
ATOM 1517 O O . ALA A 1 199 ? 13.899 24.304 -14.250 1.00 69.31 199 ALA A O 1
ATOM 1518 N N . GLY A 1 200 ? 15.393 22.637 -14.045 1.00 64.81 200 GLY A N 1
ATOM 1519 C CA . GLY A 1 200 ? 16.000 23.109 -12.790 1.00 64.81 200 GLY A CA 1
ATOM 1520 C C . GLY A 1 200 ? 15.379 22.533 -11.512 1.00 64.81 200 GLY A C 1
ATOM 1521 O O . GLY A 1 200 ? 15.911 22.772 -10.429 1.00 64.81 200 GLY A O 1
ATOM 1522 N N . HIS A 1 201 ? 14.304 21.753 -11.626 1.00 72.88 201 HIS A N 1
ATOM 1523 C CA . HIS A 1 201 ? 13.695 21.029 -10.516 1.00 72.88 201 HIS A CA 1
ATOM 1524 C C . HIS A 1 201 ? 14.184 19.572 -10.477 1.00 72.88 201 HIS A C 1
ATOM 1526 O O . HIS A 1 201 ? 14.455 18.976 -11.521 1.00 72.88 201 HIS A O 1
ATOM 1532 N N . ASN A 1 202 ? 14.307 18.994 -9.275 1.00 81.81 202 ASN A N 1
ATOM 1533 C CA . ASN A 1 202 ? 14.657 17.584 -9.098 1.00 81.81 202 ASN A CA 1
ATOM 1534 C C . ASN A 1 202 ? 13.465 16.821 -8.533 1.00 81.81 202 ASN A C 1
ATOM 1536 O O . ASN A 1 202 ? 13.073 17.070 -7.398 1.00 81.81 202 ASN A O 1
ATOM 1540 N N . SER A 1 203 ? 12.986 15.821 -9.265 1.00 89.12 203 SER A N 1
ATOM 1541 C CA . SER A 1 203 ? 11.953 14.901 -8.776 1.00 89.12 203 SER A CA 1
ATOM 1542 C C . SER A 1 203 ? 12.333 14.217 -7.455 1.00 89.12 203 SER A C 1
ATOM 1544 O O . SER A 1 203 ? 13.526 14.129 -7.112 1.00 89.12 203 SER A O 1
ATOM 1546 N N . PRO A 1 204 ? 11.330 13.699 -6.727 1.00 93.75 204 PRO A N 1
ATOM 1547 C CA . PRO A 1 204 ? 11.517 13.067 -5.428 1.00 93.75 204 PRO A CA 1
ATOM 1548 C C . PRO A 1 204 ? 12.314 11.764 -5.484 1.00 93.75 204 PRO A C 1
ATOM 1550 O O . PRO A 1 204 ? 12.360 11.071 -6.508 1.00 93.75 204 PRO A O 1
ATOM 1553 N N . ASP A 1 205 ? 12.885 11.422 -4.328 1.00 95.38 205 ASP A N 1
ATOM 1554 C CA . ASP A 1 205 ? 13.361 10.077 -4.008 1.00 95.38 205 ASP A CA 1
ATOM 1555 C C . ASP A 1 205 ? 12.340 9.356 -3.124 1.00 95.38 205 ASP A C 1
ATOM 1557 O O . ASP A 1 205 ? 11.932 9.878 -2.081 1.00 95.38 205 ASP A O 1
ATOM 1561 N N . VAL A 1 206 ? 11.985 8.131 -3.510 1.00 98.12 206 VAL A N 1
ATOM 1562 C CA . VAL A 1 206 ? 11.114 7.239 -2.744 1.00 98.12 206 VAL A CA 1
ATOM 1563 C C . VAL A 1 206 ? 11.824 5.911 -2.496 1.00 98.12 206 VAL A C 1
ATOM 1565 O O . VAL A 1 206 ? 12.197 5.202 -3.432 1.00 98.12 206 VAL A O 1
ATOM 1568 N N . ALA A 1 207 ? 11.995 5.557 -1.224 1.00 98.62 207 ALA A N 1
ATOM 1569 C CA . ALA A 1 207 ? 12.596 4.300 -0.792 1.00 98.62 207 ALA A CA 1
ATOM 1570 C C . ALA A 1 207 ? 11.596 3.485 0.035 1.00 98.62 207 ALA A C 1
ATOM 1572 O O . ALA A 1 207 ? 11.113 3.938 1.070 1.00 98.62 207 ALA A O 1
ATOM 1573 N N . LEU A 1 208 ? 11.307 2.268 -0.416 1.00 98.88 208 LEU A N 1
ATOM 1574 C CA . LEU A 1 208 ? 10.372 1.338 0.202 1.00 98.88 208 LEU A CA 1
ATOM 1575 C C . LEU A 1 208 ? 11.111 0.043 0.534 1.00 98.88 208 LEU A C 1
ATOM 1577 O O . LEU A 1 208 ? 11.724 -0.580 -0.341 1.00 98.88 208 LEU A O 1
ATOM 1581 N N . ARG A 1 209 ? 11.047 -0.380 1.797 1.00 98.75 209 ARG A N 1
ATOM 1582 C CA . ARG A 1 209 ? 11.543 -1.691 2.210 1.00 98.75 209 ARG A CA 1
ATOM 1583 C C . ARG A 1 209 ? 10.640 -2.347 3.240 1.00 98.75 209 ARG A C 1
ATOM 1585 O O . ARG A 1 209 ? 10.331 -1.717 4.244 1.00 98.75 209 ARG A O 1
ATOM 1592 N N . PHE A 1 210 ? 10.269 -3.611 3.016 1.00 98.75 210 PHE A N 1
ATOM 1593 C CA . PHE A 1 210 ? 9.294 -4.322 3.858 1.00 98.75 210 PHE A CA 1
ATOM 1594 C C . PHE A 1 210 ? 7.988 -3.525 4.024 1.00 98.75 210 PHE A C 1
ATOM 1596 O O . PHE A 1 210 ? 7.506 -3.322 5.138 1.00 98.75 210 PHE A O 1
ATOM 1603 N N . VAL A 1 211 ? 7.454 -3.038 2.901 1.00 98.75 211 VAL A N 1
ATOM 1604 C CA . VAL A 1 211 ? 6.202 -2.274 2.846 1.00 98.75 211 VAL A CA 1
ATOM 1605 C C . VAL A 1 211 ? 5.118 -3.119 2.190 1.00 98.75 211 VAL A C 1
ATOM 1607 O O . VAL A 1 211 ? 5.378 -3.773 1.177 1.00 98.75 211 VAL A O 1
ATOM 1610 N N . ASP A 1 212 ? 3.922 -3.092 2.762 1.00 97.81 212 ASP A N 1
ATOM 1611 C CA . ASP A 1 212 ? 2.703 -3.638 2.180 1.00 97.81 212 ASP A CA 1
ATOM 1612 C C . ASP A 1 212 ? 1.854 -2.486 1.652 1.00 97.81 212 ASP A C 1
ATOM 1614 O O . ASP A 1 212 ? 1.448 -1.601 2.401 1.00 97.81 212 ASP A O 1
ATOM 1618 N N . LEU A 1 213 ? 1.630 -2.480 0.341 1.00 97.00 213 LEU A N 1
ATOM 1619 C CA . LEU A 1 213 ? 0.812 -1.505 -0.363 1.00 97.00 213 LEU A CA 1
ATOM 1620 C C . LEU A 1 213 ? -0.448 -2.214 -0.846 1.00 97.00 213 LEU A C 1
ATOM 1622 O O . LEU A 1 213 ? -0.388 -3.045 -1.753 1.00 97.00 213 LEU A O 1
ATOM 1626 N N . SER A 1 214 ? -1.580 -1.905 -0.223 1.00 93.19 214 SER A N 1
ATOM 1627 C CA . SER A 1 214 ? -2.853 -2.561 -0.505 1.00 93.19 214 SER A CA 1
ATOM 1628 C C . SER A 1 214 ? -3.861 -1.578 -1.073 1.00 93.19 214 SER A C 1
ATOM 1630 O O . SER A 1 214 ? -4.318 -0.649 -0.401 1.00 93.19 214 SER A O 1
ATOM 1632 N N . VAL A 1 215 ? -4.226 -1.801 -2.328 1.00 88.19 215 VAL A N 1
ATOM 1633 C CA . VAL A 1 215 ? -5.285 -1.070 -3.009 1.00 88.19 215 VAL A CA 1
ATOM 1634 C C . VAL A 1 215 ? -6.400 -2.061 -3.313 1.00 88.19 215 VAL A C 1
ATOM 1636 O O . VAL A 1 215 ? -6.163 -3.135 -3.865 1.00 88.19 215 VAL A O 1
ATOM 1639 N N . LEU A 1 216 ? -7.636 -1.727 -2.937 1.00 76.75 216 LEU A N 1
ATOM 1640 C CA . LEU A 1 216 ? -8.776 -2.596 -3.225 1.00 76.75 216 LEU A CA 1
ATOM 1641 C C . LEU A 1 216 ? -8.887 -2.848 -4.739 1.00 76.75 216 LEU A C 1
ATOM 1643 O O . LEU A 1 216 ? -8.633 -1.969 -5.560 1.00 76.75 216 LEU A O 1
ATOM 1647 N N . GLY A 1 217 ? -9.225 -4.083 -5.117 1.00 71.38 217 GLY A N 1
ATOM 1648 C CA . GLY A 1 217 ? -9.158 -4.534 -6.507 1.00 71.38 217 GLY A CA 1
ATOM 1649 C C . GLY A 1 217 ? -9.978 -3.678 -7.484 1.00 71.38 217 GLY A C 1
ATOM 1650 O O . GLY A 1 217 ? -11.091 -3.254 -7.185 1.00 71.38 217 GLY A O 1
ATOM 1651 N N . GLY A 1 218 ? -9.435 -3.467 -8.687 1.00 66.50 218 GLY A N 1
ATOM 1652 C CA . GLY A 1 218 ? -10.144 -2.870 -9.824 1.00 66.50 218 GLY A CA 1
ATOM 1653 C C . GLY A 1 218 ? -10.080 -1.343 -9.953 1.00 66.50 218 GLY A C 1
ATOM 1654 O O . GLY A 1 218 ? -10.431 -0.842 -11.022 1.00 66.50 218 GLY A O 1
ATOM 1655 N N . ARG A 1 219 ? -9.624 -0.591 -8.935 1.00 73.88 219 ARG A N 1
ATOM 1656 C CA . ARG A 1 219 ? -9.428 0.875 -8.997 1.00 73.88 219 ARG A CA 1
ATOM 1657 C C . ARG A 1 219 ? -8.353 1.357 -8.011 1.00 73.88 219 ARG A C 1
ATOM 1659 O O . ARG A 1 219 ? -8.250 0.818 -6.923 1.00 73.88 219 ARG A O 1
ATOM 1666 N N . GLY A 1 220 ? -7.635 2.429 -8.355 1.00 89.19 220 GLY A N 1
ATOM 1667 C CA . GLY A 1 220 ? -6.675 3.116 -7.471 1.00 89.19 220 GLY A CA 1
ATOM 1668 C C . GLY A 1 220 ? -5.219 2.735 -7.736 1.00 89.19 220 GLY A C 1
ATOM 1669 O O . GLY A 1 220 ? -4.954 1.780 -8.458 1.00 89.19 220 GLY A O 1
ATOM 1670 N N . ASN A 1 221 ? -4.272 3.477 -7.163 1.00 93.69 221 ASN A N 1
ATOM 1671 C CA . ASN A 1 221 ? -2.843 3.314 -7.426 1.00 93.69 221 ASN A CA 1
ATOM 1672 C C . ASN A 1 221 ? -2.058 3.103 -6.126 1.00 93.69 221 ASN A C 1
ATOM 1674 O O . ASN A 1 221 ? -2.177 3.886 -5.186 1.00 93.69 221 ASN A O 1
ATOM 1678 N N . ALA A 1 222 ? -1.204 2.084 -6.073 1.00 95.50 222 ALA A N 1
ATOM 1679 C CA . ALA A 1 222 ? -0.226 1.955 -4.999 1.00 95.50 222 ALA A CA 1
ATOM 1680 C C . ALA A 1 222 ? 0.839 3.050 -5.143 1.00 95.50 222 ALA A C 1
ATOM 1682 O O . ALA A 1 222 ? 1.181 3.748 -4.191 1.00 95.50 222 ALA A O 1
ATOM 1683 N N . VAL A 1 223 ? 1.309 3.238 -6.374 1.00 95.69 223 VAL A N 1
ATOM 1684 C CA . VAL A 1 223 ? 2.262 4.276 -6.751 1.00 95.69 223 VAL A CA 1
ATOM 1685 C C . VAL A 1 223 ? 1.815 4.879 -8.075 1.00 95.69 223 VAL A C 1
ATOM 1687 O O . VAL A 1 223 ? 1.477 4.139 -9.000 1.00 95.69 223 VAL A O 1
ATOM 1690 N N . LEU A 1 224 ? 1.820 6.209 -8.162 1.00 94.69 224 LEU A N 1
ATOM 1691 C CA . LEU A 1 224 ? 1.492 6.939 -9.381 1.00 94.69 224 LEU A CA 1
ATOM 1692 C C . LEU A 1 224 ? 2.522 8.039 -9.655 1.00 94.69 224 LEU A C 1
ATOM 1694 O O . LEU A 1 224 ? 2.490 9.115 -9.053 1.00 94.69 224 LEU A O 1
ATOM 1698 N N . PHE A 1 225 ? 3.401 7.762 -10.612 1.00 92.12 225 PHE A N 1
ATOM 1699 C CA . PHE A 1 225 ? 4.278 8.734 -11.256 1.00 92.12 225 PHE A CA 1
ATOM 1700 C C . PHE A 1 225 ? 3.967 8.731 -12.750 1.00 92.12 225 PHE A C 1
ATOM 1702 O O . PHE A 1 225 ? 4.151 7.711 -13.411 1.00 92.12 225 PHE A O 1
ATOM 1709 N N . LEU A 1 226 ? 3.452 9.837 -13.280 1.00 85.62 226 LEU A N 1
ATOM 1710 C CA . LEU A 1 226 ? 2.973 9.908 -14.659 1.00 85.62 226 LEU A CA 1
ATOM 1711 C C . LEU A 1 226 ? 4.095 10.375 -15.611 1.00 85.62 226 LEU A C 1
ATOM 1713 O O . LEU A 1 226 ? 5.152 10.874 -15.222 1.00 85.62 226 LEU A O 1
ATOM 1717 N N . ASN A 1 227 ? 3.887 10.177 -16.912 1.00 73.38 227 ASN A N 1
ATOM 1718 C CA . ASN A 1 227 ? 4.791 10.705 -17.934 1.00 73.38 227 ASN A CA 1
ATOM 1719 C C . ASN A 1 227 ? 4.533 12.206 -18.134 1.00 73.38 227 ASN A C 1
ATOM 1721 O O . ASN A 1 227 ? 3.381 12.634 -18.124 1.00 73.38 227 ASN A O 1
ATOM 1725 N N . ASN A 1 228 ? 5.585 13.001 -18.352 1.00 74.38 228 ASN A N 1
ATOM 1726 C CA . ASN A 1 228 ? 5.586 14.472 -18.445 1.00 74.38 228 ASN A CA 1
ATOM 1727 C C . ASN A 1 228 ? 5.078 15.241 -17.220 1.00 74.38 228 ASN A C 1
ATOM 1729 O O . ASN A 1 228 ? 5.456 16.400 -17.091 1.00 74.38 228 ASN A O 1
ATOM 1733 N N . TRP A 1 229 ? 4.290 14.616 -16.346 1.00 71.88 229 TRP A N 1
ATOM 1734 C CA . TRP A 1 229 ? 3.675 15.132 -15.125 1.00 71.88 229 TRP A CA 1
ATOM 1735 C C . TRP A 1 229 ? 3.993 14.156 -13.996 1.00 71.88 229 TRP A C 1
ATOM 1737 O O . TRP A 1 229 ? 3.787 12.974 -14.184 1.00 71.88 229 TRP A O 1
ATOM 1747 N N . ALA A 1 230 ? 4.465 14.606 -12.834 1.00 77.38 230 ALA A N 1
ATOM 1748 C CA . ALA A 1 230 ? 4.685 13.733 -11.676 1.00 77.38 230 ALA A CA 1
ATOM 1749 C C . ALA A 1 230 ? 5.768 12.661 -11.895 1.00 77.38 230 ALA A C 1
ATOM 1751 O O . ALA A 1 230 ? 5.544 11.489 -11.616 1.00 77.38 230 ALA A O 1
ATOM 1752 N N . SER A 1 231 ? 6.951 13.043 -12.381 1.00 84.06 231 SER A N 1
ATOM 1753 C CA . SER A 1 231 ? 8.094 12.134 -12.549 1.00 84.06 231 SER A CA 1
ATOM 1754 C C . SER A 1 231 ? 8.786 11.817 -11.220 1.00 84.06 231 SER A C 1
ATOM 1756 O O . SER A 1 231 ? 8.818 12.638 -10.302 1.00 84.06 231 SER A O 1
ATOM 1758 N N . VAL A 1 232 ? 9.420 10.645 -11.141 1.00 89.19 232 VAL A N 1
ATOM 1759 C CA . VAL A 1 232 ? 10.279 10.243 -10.017 1.00 89.19 232 VAL A CA 1
ATOM 1760 C C . VAL A 1 232 ? 11.761 10.388 -10.374 1.00 89.19 232 VAL A C 1
ATOM 1762 O O . VAL A 1 232 ? 12.154 10.158 -11.518 1.00 89.19 232 VAL A O 1
ATOM 1765 N N . ARG A 1 233 ? 12.614 10.754 -9.405 1.00 91.56 233 ARG A N 1
ATOM 1766 C CA . ARG A 1 233 ? 14.074 10.705 -9.589 1.00 91.56 233 ARG A CA 1
ATOM 1767 C C . ARG 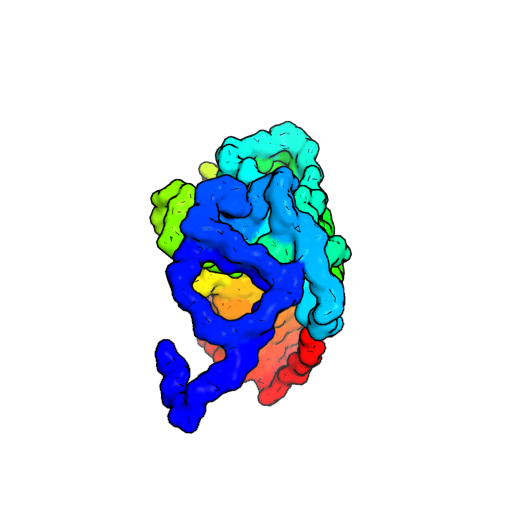A 1 233 ? 14.602 9.333 -9.224 1.00 91.56 233 ARG A C 1
ATOM 1769 O O . ARG A 1 233 ? 15.298 8.731 -10.037 1.00 91.56 233 ARG A O 1
ATOM 1776 N N . THR A 1 234 ? 14.264 8.832 -8.040 1.00 94.44 234 THR A N 1
ATOM 1777 C CA . THR A 1 234 ? 14.503 7.428 -7.698 1.00 94.44 234 THR A CA 1
ATOM 1778 C C . THR A 1 234 ? 13.290 6.795 -7.034 1.00 94.44 234 THR A C 1
ATOM 1780 O O . THR A 1 234 ? 12.691 7.379 -6.136 1.00 94.44 234 THR A O 1
ATOM 1783 N N . LEU A 1 235 ? 12.937 5.590 -7.476 1.00 97.31 235 LEU A N 1
ATOM 1784 C CA . LEU A 1 235 ? 12.042 4.689 -6.761 1.00 97.31 235 LEU A CA 1
ATOM 1785 C C . LEU A 1 235 ? 12.803 3.396 -6.494 1.00 97.31 235 LEU A C 1
ATOM 1787 O O . LEU A 1 235 ? 13.190 2.692 -7.425 1.00 97.31 235 LEU A O 1
ATOM 1791 N N . VAL A 1 236 ? 13.020 3.077 -5.225 1.00 98.50 236 VAL A N 1
ATOM 1792 C CA . VAL A 1 236 ? 13.618 1.805 -4.818 1.00 98.50 236 VAL A CA 1
ATOM 1793 C C . VAL A 1 236 ? 12.592 1.051 -3.994 1.00 98.50 236 VAL A C 1
ATOM 1795 O O . VAL A 1 236 ? 12.278 1.476 -2.888 1.00 98.50 236 VAL A O 1
ATOM 1798 N N . ALA A 1 237 ? 12.090 -0.065 -4.515 1.00 98.75 237 ALA A N 1
ATOM 1799 C CA . ALA A 1 237 ? 11.200 -0.964 -3.792 1.00 98.75 237 ALA A CA 1
ATOM 1800 C C . ALA A 1 237 ? 11.881 -2.318 -3.607 1.00 98.75 237 ALA A C 1
ATOM 1802 O O . ALA A 1 237 ? 12.260 -2.983 -4.580 1.00 98.75 237 ALA A O 1
ATOM 1803 N N . ARG A 1 238 ? 12.060 -2.712 -2.345 1.00 98.69 238 ARG A N 1
ATOM 1804 C CA . ARG A 1 238 ? 12.720 -3.964 -1.992 1.00 98.69 238 ARG A CA 1
ATOM 1805 C C . ARG A 1 238 ? 11.969 -4.733 -0.914 1.00 98.69 238 ARG A C 1
ATOM 1807 O O . ARG A 1 238 ? 11.583 -4.153 0.095 1.00 98.69 238 ARG A O 1
ATOM 1814 N N . ASP A 1 239 ? 11.833 -6.047 -1.060 1.00 98.62 239 ASP A N 1
ATOM 1815 C CA . ASP A 1 239 ? 11.179 -6.900 -0.053 1.00 98.62 239 ASP A CA 1
ATOM 1816 C C . ASP A 1 239 ? 9.709 -6.450 0.238 1.00 98.62 239 ASP A C 1
ATOM 1818 O O . ASP A 1 239 ? 9.181 -6.645 1.342 1.00 98.62 239 ASP A O 1
ATOM 1822 N N . CYS A 1 240 ? 9.046 -5.788 -0.725 1.00 98.75 240 CYS A N 1
ATOM 1823 C CA . CYS A 1 240 ? 7.704 -5.193 -0.603 1.00 98.75 240 CYS A CA 1
ATOM 1824 C C . CYS A 1 240 ? 6.599 -6.097 -1.177 1.00 98.75 240 CYS A C 1
ATOM 1826 O O . CYS A 1 240 ? 6.873 -7.018 -1.948 1.00 98.75 240 CYS A O 1
ATOM 1828 N N . ARG A 1 241 ? 5.344 -5.837 -0.799 1.00 97.81 241 ARG A N 1
ATOM 1829 C CA . ARG A 1 241 ? 4.164 -6.513 -1.352 1.00 97.81 241 ARG A CA 1
ATOM 1830 C C . ARG A 1 241 ? 3.179 -5.476 -1.876 1.00 97.81 241 ARG A C 1
ATOM 1832 O O . ARG A 1 241 ? 2.849 -4.528 -1.171 1.00 97.81 241 ARG A O 1
ATOM 1839 N N . PHE A 1 242 ? 2.716 -5.677 -3.098 1.00 96.94 242 PHE A N 1
ATOM 1840 C CA . PHE A 1 242 ? 1.732 -4.854 -3.783 1.00 96.94 242 PHE A CA 1
ATOM 1841 C C . PHE A 1 242 ? 0.497 -5.716 -4.032 1.00 96.94 242 PHE A C 1
ATOM 1843 O O . PHE A 1 242 ? 0.599 -6.784 -4.641 1.00 96.94 242 PHE A O 1
ATOM 1850 N N . PHE A 1 243 ? -0.657 -5.269 -3.546 1.00 94.44 243 PHE A N 1
ATOM 1851 C CA . PHE A 1 243 ? -1.919 -5.991 -3.654 1.00 94.44 243 PHE A CA 1
ATOM 1852 C C . PHE A 1 243 ? -2.956 -5.137 -4.364 1.00 94.44 243 PHE A C 1
ATOM 1854 O O . PHE A 1 243 ? -3.306 -4.064 -3.872 1.00 94.44 243 PHE A O 1
ATOM 1861 N N . GLY A 1 244 ? -3.485 -5.650 -5.476 1.00 92.56 244 GLY A N 1
ATOM 1862 C CA . GLY A 1 244 ? -4.538 -4.971 -6.224 1.00 92.56 244 GLY A CA 1
ATOM 1863 C C . GLY A 1 244 ? -4.109 -3.634 -6.839 1.00 92.56 244 GLY A C 1
ATOM 1864 O O . GLY A 1 244 ? -2.967 -3.192 -6.724 1.00 92.56 244 GLY A O 1
ATOM 1865 N N . GLY A 1 245 ? -5.058 -2.977 -7.506 1.00 91.81 245 GLY A N 1
ATOM 1866 C CA . GLY A 1 245 ? -4.861 -1.651 -8.095 1.00 91.81 245 GLY A CA 1
ATOM 1867 C C . GLY A 1 245 ? -3.738 -1.578 -9.134 1.00 91.81 245 GLY A C 1
ATOM 1868 O O . GLY A 1 245 ? -3.399 -2.566 -9.789 1.00 91.81 245 GLY A O 1
ATOM 1869 N N . TYR A 1 246 ? -3.204 -0.369 -9.295 1.00 93.94 246 TYR A N 1
ATOM 1870 C CA . TYR A 1 246 ? -2.187 -0.038 -10.285 1.00 93.94 246 TYR A CA 1
ATOM 1871 C C . TYR A 1 246 ? -0.860 0.361 -9.631 1.00 93.94 246 TYR A C 1
ATOM 1873 O O . TYR A 1 246 ? -0.833 1.116 -8.657 1.00 93.94 246 TYR A O 1
ATOM 1881 N N . THR A 1 247 ? 0.249 -0.070 -10.220 1.00 94.56 247 THR A N 1
ATOM 1882 C CA . THR A 1 247 ? 1.573 0.515 -9.990 1.00 94.56 247 THR A CA 1
ATOM 1883 C C . THR A 1 247 ? 1.990 1.186 -11.284 1.00 94.56 247 THR A C 1
ATOM 1885 O O . THR A 1 247 ? 2.420 0.520 -12.217 1.00 94.56 247 THR A O 1
ATOM 1888 N N . HIS A 1 248 ? 1.842 2.502 -11.363 1.00 93.81 248 HIS A N 1
ATOM 1889 C CA . HIS A 1 248 ? 2.124 3.250 -12.580 1.00 93.81 248 HIS A CA 1
ATOM 1890 C C . HIS A 1 248 ? 3.339 4.135 -12.350 1.00 93.81 248 HIS A C 1
ATOM 1892 O O . HIS A 1 248 ? 3.307 5.062 -11.537 1.00 93.81 248 HIS A O 1
ATOM 1898 N N . VAL A 1 249 ? 4.420 3.855 -13.071 1.00 94.38 249 VAL A N 1
ATOM 1899 C CA . VAL A 1 249 ? 5.654 4.628 -12.972 1.00 94.38 249 VAL A CA 1
ATOM 1900 C C . VAL A 1 249 ? 6.152 4.953 -14.365 1.00 94.38 249 VAL A C 1
ATOM 1902 O O . VAL A 1 249 ? 6.455 4.069 -15.167 1.00 94.38 249 VAL A O 1
ATOM 1905 N N . ALA A 1 250 ? 6.259 6.245 -14.641 1.00 88.94 250 ALA A N 1
ATOM 1906 C CA . ALA A 1 250 ? 6.776 6.739 -15.893 1.00 88.94 250 ALA A CA 1
ATOM 1907 C C . ALA A 1 250 ? 7.703 7.939 -15.714 1.00 88.94 250 ALA A C 1
ATOM 1909 O O . ALA A 1 250 ? 7.748 8.589 -14.667 1.00 88.94 250 ALA A O 1
ATOM 1910 N N . SER A 1 251 ? 8.474 8.224 -16.760 1.00 86.25 251 SER A N 1
ATOM 1911 C CA . SER A 1 251 ? 9.359 9.386 -16.800 1.00 86.25 251 SER A CA 1
ATOM 1912 C C . SER A 1 251 ? 9.469 9.980 -18.200 1.00 86.25 251 SER A C 1
ATOM 1914 O O . SER A 1 251 ? 9.102 9.347 -19.194 1.00 86.25 251 SER A O 1
ATOM 1916 N N . HIS A 1 252 ? 9.994 11.206 -18.270 1.00 84.56 252 HIS A N 1
ATOM 1917 C CA . HIS A 1 252 ? 10.170 11.967 -19.505 1.00 84.56 252 HIS A CA 1
ATOM 1918 C C . HIS A 1 252 ? 11.633 11.966 -19.976 1.00 84.56 252 HIS A C 1
ATOM 1920 O O . HIS A 1 252 ? 12.560 11.870 -19.180 1.00 84.56 252 HIS A O 1
ATOM 1926 N N . ALA A 1 253 ? 11.867 12.168 -21.275 1.00 85.19 253 ALA A N 1
ATOM 1927 C CA . ALA A 1 253 ? 13.207 12.205 -21.867 1.00 85.19 253 ALA A CA 1
ATOM 1928 C C . ALA A 1 253 ? 14.153 13.259 -21.255 1.00 85.19 253 ALA A C 1
ATOM 1930 O O . ALA A 1 253 ? 15.368 13.084 -21.291 1.00 85.19 253 ALA A O 1
ATOM 1931 N N . SER A 1 254 ? 13.623 14.350 -20.691 1.00 81.50 254 SER A N 1
ATOM 1932 C CA . SER A 1 254 ? 14.433 15.372 -20.005 1.00 81.50 254 SER A CA 1
ATOM 1933 C C . SER A 1 254 ? 14.771 15.021 -18.555 1.00 81.50 254 SER A C 1
ATOM 1935 O O . SER A 1 254 ? 15.508 15.759 -17.907 1.00 81.50 254 SER A O 1
ATOM 1937 N N . GLN A 1 255 ? 14.208 13.935 -18.030 1.00 80.12 255 GLN A N 1
ATOM 1938 C CA . GLN A 1 255 ? 14.389 13.504 -16.657 1.00 80.12 255 GLN A CA 1
ATOM 1939 C C . GLN A 1 255 ? 14.223 11.992 -16.571 1.00 80.12 255 GLN A C 1
ATOM 1941 O O . GLN A 1 255 ? 13.131 11.482 -16.336 1.00 80.12 255 GLN A O 1
ATOM 1946 N N . LEU A 1 256 ? 15.335 11.288 -16.776 1.00 81.81 256 LEU A N 1
ATOM 1947 C CA . LEU A 1 256 ? 15.318 9.836 -16.892 1.00 81.81 256 LEU A CA 1
ATOM 1948 C C . LEU A 1 256 ? 14.817 9.207 -15.584 1.00 81.81 256 LEU A C 1
ATOM 1950 O O . LEU A 1 256 ? 13.811 8.511 -15.586 1.00 81.81 256 LEU A O 1
ATOM 1954 N N . GLY A 1 257 ? 15.438 9.525 -14.449 1.00 88.06 257 GLY A N 1
ATOM 1955 C CA . GLY A 1 257 ? 15.127 8.858 -13.184 1.00 88.06 257 GLY A CA 1
ATOM 1956 C C . GLY A 1 257 ? 15.523 7.373 -13.191 1.00 88.06 257 GLY A C 1
ATOM 1957 O O . GLY A 1 257 ? 15.971 6.830 -14.206 1.00 88.06 257 GLY A O 1
ATOM 1958 N N . ALA A 1 258 ? 15.407 6.719 -12.038 1.00 93.25 258 ALA A N 1
ATOM 1959 C CA . ALA A 1 258 ? 15.766 5.315 -11.861 1.00 93.25 258 ALA A CA 1
ATOM 1960 C C . ALA A 1 258 ? 14.748 4.571 -10.993 1.00 93.25 258 ALA A C 1
ATOM 1962 O O . ALA A 1 258 ? 14.407 5.016 -9.898 1.00 93.25 258 ALA A O 1
ATOM 1963 N N . VAL A 1 259 ? 14.317 3.403 -11.457 1.00 96.75 259 VAL A N 1
ATOM 1964 C CA . VAL A 1 259 ? 13.402 2.507 -10.749 1.00 96.75 259 VAL A CA 1
ATOM 1965 C C . VAL A 1 259 ? 14.101 1.175 -10.510 1.00 96.75 259 VAL A C 1
ATOM 1967 O O . VAL A 1 259 ? 14.569 0.534 -11.448 1.00 96.75 259 VAL A O 1
ATOM 1970 N N . ASN A 1 260 ? 14.182 0.761 -9.249 1.00 98.31 260 ASN A N 1
ATOM 1971 C CA . ASN A 1 260 ? 14.808 -0.492 -8.840 1.00 98.31 260 ASN A CA 1
ATOM 1972 C C . ASN A 1 260 ? 13.817 -1.318 -8.023 1.00 98.31 260 ASN A C 1
ATOM 1974 O O . ASN A 1 260 ? 13.447 -0.935 -6.912 1.00 98.31 260 ASN A O 1
ATOM 1978 N N . LEU A 1 261 ? 13.411 -2.456 -8.574 1.00 98.75 261 LEU A N 1
ATOM 1979 C CA . LEU A 1 261 ? 12.457 -3.390 -7.994 1.00 98.75 261 LEU A CA 1
ATOM 1980 C C . LEU A 1 261 ? 13.183 -4.702 -7.716 1.00 98.75 261 LEU A C 1
ATOM 1982 O O . LEU A 1 261 ? 13.644 -5.366 -8.648 1.00 98.75 261 LEU A O 1
ATOM 1986 N N . SER A 1 262 ? 13.295 -5.077 -6.442 1.00 98.75 262 SER A N 1
ATOM 1987 C CA . SER A 1 262 ? 13.905 -6.353 -6.066 1.00 98.75 262 SER A CA 1
ATOM 1988 C C . SER A 1 262 ? 13.173 -7.095 -4.961 1.00 98.75 262 SER A C 1
ATOM 1990 O O . SER A 1 262 ? 12.777 -6.491 -3.969 1.00 98.75 262 SER A O 1
ATOM 1992 N N . ASN A 1 263 ? 13.046 -8.417 -5.087 1.00 98.31 263 ASN A N 1
ATOM 1993 C CA . ASN A 1 263 ? 12.421 -9.264 -4.065 1.00 98.31 263 ASN A CA 1
ATOM 1994 C C . ASN A 1 263 ? 10.993 -8.828 -3.692 1.00 98.31 263 ASN A C 1
ATOM 1996 O O . ASN A 1 263 ? 10.604 -8.921 -2.528 1.00 98.31 263 ASN A O 1
ATOM 2000 N N . ASN A 1 264 ? 10.220 -8.301 -4.643 1.00 98.62 264 ASN A N 1
ATOM 2001 C CA . ASN A 1 264 ? 8.853 -7.865 -4.376 1.00 98.62 264 ASN A CA 1
ATOM 2002 C C . ASN A 1 264 ? 7.827 -8.910 -4.820 1.00 98.62 264 ASN A C 1
ATOM 2004 O O . ASN A 1 264 ? 8.060 -9.670 -5.760 1.00 98.62 264 ASN A O 1
ATOM 2008 N N . LEU A 1 265 ? 6.672 -8.895 -4.159 1.00 97.62 265 LEU A N 1
ATOM 2009 C CA . LEU A 1 265 ? 5.465 -9.595 -4.587 1.00 97.62 265 LEU A CA 1
ATOM 2010 C C . LEU A 1 265 ? 4.481 -8.585 -5.177 1.00 97.62 265 LEU A C 1
ATOM 2012 O O . LEU A 1 265 ? 4.088 -7.644 -4.495 1.00 97.62 265 LEU A O 1
ATOM 2016 N N . PHE A 1 266 ? 4.045 -8.826 -6.403 1.00 97.31 266 PHE A N 1
ATOM 2017 C CA . PHE A 1 266 ? 2.981 -8.108 -7.089 1.00 97.31 266 PHE A CA 1
ATOM 2018 C C . PHE A 1 266 ? 1.822 -9.080 -7.297 1.00 97.31 266 PHE A C 1
ATOM 2020 O O . PHE A 1 266 ? 1.939 -10.042 -8.055 1.00 97.31 266 PHE A O 1
ATOM 2027 N N . GLN A 1 267 ? 0.723 -8.889 -6.571 1.00 95.06 267 GLN A N 1
ATOM 2028 C CA . GLN A 1 267 ? -0.397 -9.823 -6.565 1.00 95.06 267 GLN A CA 1
ATOM 2029 C C . GLN A 1 267 ? -1.685 -9.129 -7.003 1.00 95.06 267 GLN A C 1
ATOM 2031 O O . GLN A 1 267 ? -2.222 -8.264 -6.307 1.00 95.06 267 GLN A O 1
ATOM 2036 N N . ARG A 1 268 ? -2.220 -9.585 -8.141 1.00 94.31 268 ARG A N 1
ATOM 2037 C CA . ARG A 1 268 ? -3.425 -9.054 -8.796 1.00 94.31 268 ARG A CA 1
ATOM 2038 C C . ARG A 1 268 ? -3.321 -7.552 -9.081 1.00 94.31 268 ARG A C 1
ATOM 2040 O O . ARG A 1 268 ? -4.302 -6.824 -8.952 1.00 94.31 26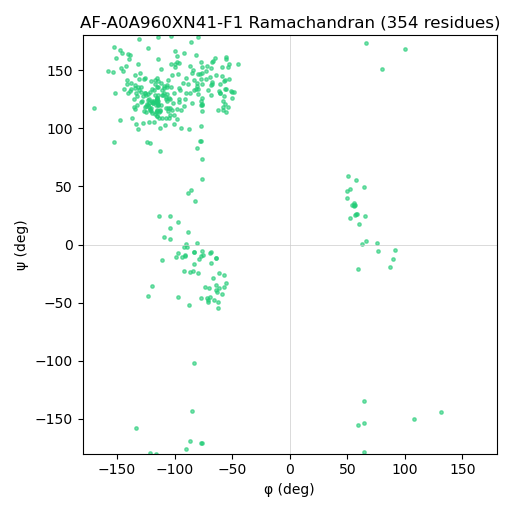8 ARG A O 1
ATOM 2047 N N . THR A 1 269 ? -2.119 -7.105 -9.425 1.00 94.38 269 THR A N 1
ATOM 2048 C CA . THR A 1 269 ? -1.779 -5.720 -9.762 1.00 94.38 269 THR A CA 1
ATOM 2049 C C . THR A 1 269 ? -1.804 -5.507 -11.273 1.00 94.38 269 THR A C 1
ATOM 2051 O O . THR A 1 269 ? -1.638 -6.444 -12.060 1.00 94.38 269 THR A O 1
ATOM 2054 N N . VAL A 1 270 ? -1.999 -4.257 -11.685 1.00 94.56 270 VAL A N 1
ATOM 2055 C CA . VAL A 1 270 ? -1.650 -3.789 -13.029 1.00 94.56 270 VAL A CA 1
ATOM 2056 C C . VAL A 1 270 ? -0.423 -2.896 -12.910 1.00 94.56 270 VAL A C 1
ATOM 2058 O O . VAL A 1 270 ? -0.497 -1.793 -12.374 1.00 94.56 270 VAL A O 1
ATOM 2061 N N . ASP A 1 271 ? 0.713 -3.380 -13.385 1.00 95.31 271 ASP A N 1
ATOM 2062 C CA . ASP A 1 271 ? 1.995 -2.700 -13.268 1.00 95.31 271 ASP A CA 1
ATOM 2063 C C . ASP A 1 271 ? 2.372 -2.088 -14.618 1.00 95.31 271 ASP A C 1
ATOM 2065 O O . ASP A 1 271 ? 2.698 -2.799 -15.565 1.00 95.31 271 ASP A O 1
ATOM 2069 N N . ASP A 1 272 ? 2.314 -0.763 -14.710 1.00 94.06 272 ASP A N 1
ATOM 2070 C CA . ASP A 1 272 ? 2.628 0.009 -15.908 1.00 94.06 272 ASP A CA 1
ATOM 2071 C C . ASP A 1 272 ? 3.948 0.756 -15.713 1.00 94.06 272 ASP A C 1
ATOM 2073 O O . ASP A 1 272 ? 4.013 1.808 -15.070 1.00 94.06 272 ASP A O 1
ATOM 2077 N N . PHE A 1 273 ? 5.005 0.230 -16.325 1.00 94.12 273 PHE A N 1
ATOM 2078 C CA . PHE A 1 273 ? 6.302 0.885 -16.415 1.00 94.12 273 PHE A CA 1
ATOM 2079 C C . PHE A 1 273 ? 6.518 1.362 -17.849 1.00 94.12 273 PHE A C 1
ATOM 2081 O O . PHE A 1 273 ? 6.633 0.548 -18.770 1.00 94.12 273 PHE A O 1
ATOM 2088 N N . PHE A 1 274 ? 6.650 2.674 -18.069 1.00 90.12 274 PHE A N 1
ATOM 2089 C CA . PHE A 1 274 ? 6.954 3.200 -19.409 1.00 90.12 274 PHE A CA 1
ATOM 2090 C C . PHE A 1 274 ? 7.737 4.513 -19.414 1.00 90.12 274 PHE A C 1
ATOM 2092 O O . PHE A 1 274 ? 7.759 5.261 -18.445 1.00 90.12 274 PHE A O 1
ATOM 2099 N N . GLY A 1 275 ? 8.372 4.827 -20.541 1.00 89.62 275 GLY A N 1
ATOM 2100 C CA . GLY A 1 275 ? 9.061 6.104 -20.742 1.00 89.62 275 GLY A CA 1
ATOM 2101 C C . GLY A 1 275 ? 10.582 5.981 -20.744 1.00 89.62 275 GLY A C 1
ATOM 2102 O O . GLY A 1 275 ? 11.136 4.973 -21.187 1.00 89.62 275 GLY A O 1
ATOM 2103 N N . TRP A 1 276 ? 11.265 7.044 -20.318 1.00 89.56 276 TRP A N 1
ATOM 2104 C CA . TRP A 1 276 ? 12.716 7.209 -20.493 1.00 89.56 276 TRP A CA 1
ATOM 2105 C C . TRP A 1 276 ? 13.527 6.972 -19.213 1.00 89.56 276 TRP A C 1
ATOM 2107 O O . TRP A 1 276 ? 14.628 7.495 -19.082 1.00 89.56 276 TRP A O 1
ATOM 2117 N N . MET A 1 277 ? 13.007 6.200 -18.260 1.00 90.12 277 MET A N 1
ATOM 2118 C CA . MET A 1 277 ? 13.716 5.889 -17.014 1.00 90.12 277 MET A CA 1
ATOM 2119 C C . MET A 1 277 ? 14.715 4.769 -17.172 1.00 90.12 277 MET A C 1
ATOM 2121 O O . MET A 1 277 ? 14.638 4.005 -18.121 1.00 90.12 277 MET A O 1
ATOM 2125 N N . HIS A 1 278 ? 15.641 4.646 -16.230 1.00 92.88 278 HIS A N 1
ATOM 2126 C CA . HIS A 1 278 ? 16.334 3.381 -16.024 1.00 92.88 278 HIS A CA 1
ATOM 2127 C C . HIS A 1 278 ? 15.448 2.469 -15.178 1.00 92.88 278 HIS A C 1
ATOM 2129 O O . HIS A 1 278 ? 14.908 2.917 -14.166 1.00 92.88 278 HIS A O 1
ATOM 2135 N N . LEU A 1 279 ? 15.309 1.204 -15.570 1.00 95.44 279 LEU A N 1
ATOM 2136 C CA . LEU A 1 279 ? 14.536 0.215 -14.820 1.00 95.44 279 LEU A CA 1
ATOM 2137 C C . LEU A 1 279 ? 15.380 -1.030 -14.571 1.00 95.44 279 LEU A C 1
ATOM 2139 O O . LEU A 1 279 ? 15.894 -1.630 -15.509 1.00 95.44 279 LEU A O 1
ATOM 2143 N N . THR A 1 280 ? 15.454 -1.455 -13.316 1.00 97.56 280 THR A N 1
ATOM 2144 C CA . THR A 1 280 ? 15.898 -2.802 -12.955 1.00 97.56 280 THR A CA 1
ATOM 2145 C C . THR A 1 280 ? 14.779 -3.490 -12.192 1.00 97.56 280 THR A C 1
ATOM 2147 O O . THR A 1 280 ? 14.415 -3.047 -11.106 1.00 97.56 280 THR A O 1
ATOM 2150 N N . ALA A 1 281 ? 14.249 -4.575 -12.744 1.00 98.06 281 ALA A N 1
ATOM 2151 C CA . ALA A 1 281 ? 13.313 -5.473 -12.087 1.00 98.06 281 ALA A CA 1
ATOM 2152 C C . ALA A 1 281 ? 13.957 -6.858 -11.994 1.00 98.06 281 ALA A C 1
ATOM 2154 O O . ALA A 1 281 ? 14.077 -7.556 -13.003 1.00 98.06 281 ALA A O 1
ATOM 2155 N N . ALA A 1 282 ? 14.402 -7.227 -10.791 1.00 98.12 282 ALA A N 1
ATOM 2156 C CA . ALA A 1 282 ? 15.066 -8.500 -10.538 1.00 98.12 282 ALA A CA 1
ATOM 2157 C C . ALA A 1 282 ? 14.487 -9.249 -9.340 1.00 98.12 282 ALA A C 1
ATOM 2159 O O . ALA A 1 282 ? 14.184 -8.632 -8.324 1.00 98.12 282 ALA A O 1
ATOM 2160 N N . ASN A 1 283 ? 14.382 -10.576 -9.411 1.00 97.75 283 ASN A N 1
ATOM 2161 C CA . ASN A 1 283 ? 13.903 -11.410 -8.301 1.00 97.75 283 ASN A CA 1
ATOM 2162 C C . ASN A 1 283 ? 12.503 -11.028 -7.789 1.00 97.75 283 ASN A C 1
ATOM 2164 O O . ASN A 1 283 ? 12.245 -11.106 -6.590 1.00 97.75 283 ASN A O 1
ATOM 2168 N N . ASN A 1 284 ? 11.599 -10.571 -8.654 1.00 98.38 284 ASN A N 1
ATOM 2169 C CA . ASN A 1 284 ? 10.218 -10.277 -8.266 1.00 98.38 284 ASN A CA 1
ATOM 2170 C C . ASN A 1 284 ? 9.285 -11.423 -8.664 1.00 98.38 284 ASN A C 1
ATOM 2172 O O . ASN A 1 284 ? 9.553 -12.168 -9.607 1.00 98.38 284 ASN A O 1
ATOM 2176 N N . LEU A 1 285 ? 8.167 -11.530 -7.954 1.00 97.12 285 LEU A N 1
ATOM 2177 C CA . LEU A 1 285 ? 7.079 -12.442 -8.266 1.00 97.12 285 LEU A CA 1
ATOM 2178 C C . LEU A 1 285 ? 5.837 -11.629 -8.646 1.00 97.12 285 LEU A C 1
ATOM 2180 O O . LEU A 1 285 ? 5.324 -10.877 -7.821 1.00 97.12 285 LEU A O 1
ATOM 2184 N N . PHE A 1 286 ? 5.346 -11.822 -9.866 1.00 97.00 286 PHE A N 1
ATOM 2185 C CA . PHE A 1 286 ? 4.102 -11.254 -10.387 1.00 97.00 286 PHE A CA 1
ATOM 2186 C C . PHE A 1 286 ? 3.052 -12.366 -10.493 1.00 97.00 286 PHE A C 1
ATOM 2188 O O . PHE A 1 286 ? 3.339 -13.421 -11.065 1.00 97.00 286 PHE A O 1
ATOM 2195 N N . VAL A 1 287 ? 1.864 -12.170 -9.908 1.00 94.81 287 VAL A N 1
ATOM 2196 C CA . VAL A 1 287 ? 0.810 -13.198 -9.837 1.00 94.81 287 VAL A CA 1
ATOM 2197 C C . VAL A 1 287 ? -0.567 -12.638 -10.174 1.00 94.81 287 VAL A C 1
ATOM 2199 O O . VAL A 1 287 ? -1.047 -11.734 -9.488 1.00 94.81 287 VAL A O 1
ATOM 2202 N N . GLY A 1 288 ? -1.252 -13.237 -11.153 1.00 93.38 288 GLY A N 1
ATOM 2203 C CA . GLY A 1 288 ? -2.679 -12.999 -11.413 1.00 93.38 288 GLY A CA 1
ATOM 2204 C C . GLY A 1 288 ? -3.018 -11.580 -11.881 1.00 93.38 288 GLY A C 1
ATOM 2205 O O . GLY A 1 288 ? -4.121 -11.099 -11.616 1.00 93.38 288 GLY A O 1
ATOM 2206 N N . GLY A 1 289 ? -2.053 -10.881 -12.479 1.00 93.62 289 GLY A N 1
ATOM 2207 C CA . GLY A 1 289 ? -2.145 -9.475 -12.868 1.00 93.62 289 GLY A CA 1
ATOM 2208 C C . GLY A 1 289 ? -1.637 -9.221 -14.284 1.00 93.62 289 GLY A C 1
ATOM 2209 O O . GLY A 1 289 ? -1.559 -10.133 -15.108 1.00 93.62 289 GLY A O 1
ATOM 2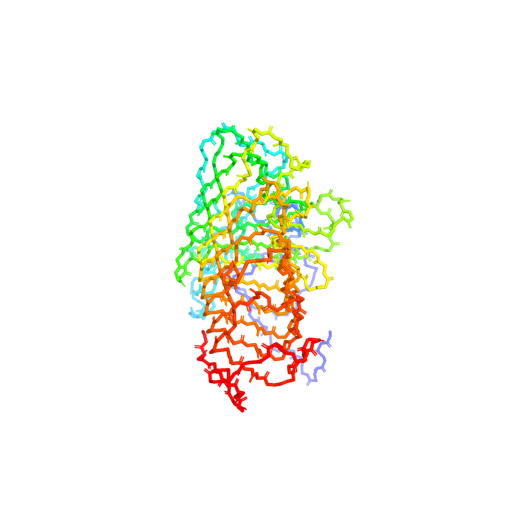210 N N . THR A 1 290 ? -1.258 -7.977 -14.556 1.00 94.56 290 THR A N 1
ATOM 2211 C CA . THR A 1 290 ? -0.673 -7.574 -15.837 1.00 94.56 290 THR A CA 1
ATOM 2212 C C . THR A 1 290 ? 0.557 -6.721 -15.587 1.00 94.56 290 THR A C 1
ATOM 2214 O O . THR A 1 290 ? 0.471 -5.742 -14.856 1.00 94.56 290 THR A O 1
ATOM 2217 N N . SER A 1 291 ? 1.676 -7.042 -16.230 1.00 95.12 291 SER A N 1
ATOM 2218 C CA . SER A 1 291 ? 2.894 -6.235 -16.178 1.00 95.12 291 SER A CA 1
ATOM 2219 C C . SER A 1 291 ? 3.255 -5.741 -17.570 1.00 95.12 291 SER A C 1
ATOM 2221 O O . SER A 1 291 ? 3.466 -6.523 -18.500 1.00 95.12 291 SER A O 1
ATOM 2223 N N . HIS A 1 292 ? 3.334 -4.426 -17.707 1.00 94.12 292 HIS A N 1
ATOM 2224 C CA . HIS A 1 292 ? 3.625 -3.730 -18.941 1.00 94.12 292 HIS A CA 1
ATOM 2225 C C . HIS A 1 292 ? 4.948 -2.982 -18.831 1.00 94.12 292 HIS A C 1
ATOM 2227 O O . HIS A 1 292 ? 5.149 -2.142 -17.955 1.00 94.12 292 HIS A O 1
ATOM 2233 N N . PHE A 1 293 ? 5.852 -3.296 -19.756 1.00 93.62 293 PHE A N 1
ATOM 2234 C CA . PHE A 1 293 ? 7.183 -2.721 -19.841 1.00 93.62 293 PHE A CA 1
ATOM 2235 C C . PHE A 1 293 ? 7.386 -2.070 -21.211 1.00 93.62 293 PHE A C 1
ATOM 2237 O O . PHE A 1 293 ? 7.606 -2.755 -22.215 1.00 93.62 293 PHE A O 1
ATOM 2244 N N . ALA A 1 294 ? 7.350 -0.739 -21.255 1.00 90.56 294 ALA A N 1
ATOM 2245 C CA . ALA A 1 294 ? 7.520 0.030 -22.484 1.00 90.56 294 ALA A CA 1
ATOM 2246 C C . ALA A 1 294 ? 8.706 1.002 -22.395 1.00 90.56 294 ALA A C 1
ATOM 2248 O O . ALA A 1 294 ? 8.569 2.184 -22.065 1.00 90.56 294 ALA A O 1
ATOM 2249 N N . CYS A 1 295 ? 9.891 0.494 -22.738 1.00 90.19 295 CYS A N 1
ATOM 2250 C CA . CYS A 1 295 ? 11.136 1.259 -22.720 1.00 90.19 295 CYS A CA 1
ATOM 2251 C C . CYS A 1 295 ? 11.226 2.211 -23.919 1.00 90.19 295 CYS A C 1
ATOM 2253 O O . CYS A 1 295 ? 11.222 1.785 -25.078 1.00 90.19 295 CYS A O 1
ATOM 2255 N N . TYR A 1 296 ? 11.328 3.517 -23.663 1.00 89.31 296 TYR A N 1
ATOM 2256 C CA . TYR A 1 296 ? 11.455 4.521 -24.725 1.00 89.31 296 TYR A CA 1
ATOM 2257 C C . TYR A 1 296 ? 12.914 4.927 -24.977 1.00 89.31 296 TYR A C 1
ATOM 2259 O O . TYR A 1 296 ? 13.191 5.623 -25.960 1.00 89.31 296 TYR A O 1
ATOM 2267 N N . ILE A 1 297 ? 13.851 4.457 -24.145 1.00 86.75 297 ILE A N 1
ATOM 2268 C CA . ILE A 1 297 ? 15.285 4.639 -24.360 1.00 86.75 297 ILE A CA 1
ATOM 2269 C C . ILE A 1 297 ? 15.755 3.679 -25.459 1.00 86.75 297 ILE A C 1
ATOM 2271 O O . ILE A 1 297 ? 15.650 2.463 -25.345 1.00 86.75 297 ILE A O 1
ATOM 2275 N N . MET A 1 298 ? 16.315 4.227 -26.537 1.00 85.69 298 MET A N 1
ATOM 2276 C CA . MET A 1 298 ? 16.865 3.443 -27.654 1.00 85.69 298 MET A CA 1
ATOM 2277 C C . MET A 1 298 ? 18.336 3.075 -27.413 1.00 85.69 298 MET A C 1
ATOM 2279 O O . MET A 1 298 ? 19.182 3.233 -28.291 1.00 85.69 298 MET A O 1
ATOM 2283 N N . VAL A 1 299 ? 18.646 2.635 -26.193 1.00 84.94 299 VAL A N 1
ATOM 2284 C CA . VAL A 1 299 ? 19.976 2.179 -25.776 1.00 84.94 299 VAL A CA 1
ATOM 2285 C C . VAL A 1 299 ? 19.791 0.815 -25.108 1.00 84.94 299 VAL A C 1
ATOM 2287 O O . VAL A 1 299 ? 19.003 0.734 -24.159 1.00 84.94 299 VAL A O 1
ATOM 2290 N N . PRO A 1 300 ? 20.459 -0.248 -25.598 1.00 81.56 300 PRO A N 1
ATOM 2291 C CA . PRO A 1 300 ? 20.378 -1.577 -24.997 1.00 81.56 300 PRO A CA 1
ATOM 2292 C C . PRO A 1 300 ? 20.711 -1.574 -23.503 1.00 81.56 300 PRO A C 1
ATOM 2294 O O . PRO A 1 300 ? 21.466 -0.721 -23.036 1.00 81.56 300 PRO A O 1
ATOM 2297 N N . ASP A 1 301 ? 20.144 -2.536 -22.774 1.00 79.81 301 ASP A N 1
ATOM 2298 C CA . ASP A 1 301 ? 20.437 -2.814 -21.358 1.00 79.81 301 ASP A CA 1
ATOM 2299 C C . ASP A 1 301 ? 20.158 -1.644 -20.391 1.00 79.81 301 ASP A C 1
ATOM 2301 O O . ASP A 1 301 ? 20.620 -1.626 -19.252 1.00 79.81 301 ASP A O 1
ATOM 2305 N N . THR A 1 302 ? 19.370 -0.654 -20.820 1.00 87.88 302 THR A N 1
ATOM 2306 C CA . THR A 1 302 ? 18.897 0.428 -19.938 1.00 87.88 302 THR A CA 1
ATOM 2307 C C . THR A 1 302 ? 17.713 0.013 -19.077 1.00 87.88 302 THR A C 1
ATOM 2309 O O . THR A 1 302 ? 17.485 0.597 -18.014 1.00 87.88 302 THR A O 1
ATOM 2312 N N . TRP A 1 303 ? 16.965 -0.983 -19.548 1.00 93.81 303 TRP A N 1
ATOM 2313 C CA . TRP A 1 303 ? 15.936 -1.687 -18.802 1.00 93.81 303 TRP A CA 1
ATOM 2314 C C . TRP A 1 303 ? 16.351 -3.139 -18.674 1.00 93.81 303 TRP A C 1
ATOM 2316 O O . TRP A 1 303 ? 16.621 -3.777 -19.690 1.00 93.81 303 TRP A O 1
ATOM 2326 N N . THR A 1 304 ? 16.331 -3.656 -17.454 1.00 94.88 304 THR A N 1
ATOM 2327 C CA . THR A 1 304 ? 16.636 -5.051 -17.149 1.00 94.88 304 THR A CA 1
ATOM 2328 C C . THR A 1 304 ? 15.453 -5.663 -16.423 1.00 94.88 304 THR A C 1
ATOM 2330 O O . THR A 1 304 ? 15.071 -5.191 -15.354 1.00 94.88 304 THR A O 1
ATOM 2333 N N . VAL A 1 305 ? 14.879 -6.710 -17.008 1.00 95.81 305 VAL A N 1
ATOM 2334 C CA . VAL A 1 305 ? 13.797 -7.512 -16.432 1.00 95.81 305 VAL A CA 1
ATOM 2335 C C . VAL A 1 305 ? 14.280 -8.956 -16.408 1.00 95.81 305 VAL A C 1
ATOM 2337 O O . VAL A 1 305 ? 14.098 -9.701 -17.374 1.00 95.81 305 VAL A O 1
ATOM 2340 N N . SER A 1 306 ? 14.955 -9.325 -15.325 1.00 96.06 306 SER A N 1
ATOM 2341 C CA . SER A 1 306 ? 15.636 -10.616 -15.219 1.00 96.06 306 SER A CA 1
ATOM 2342 C C . SER A 1 306 ? 15.330 -11.325 -13.916 1.00 96.06 306 SER A C 1
ATOM 2344 O O . SER A 1 306 ? 15.008 -10.682 -12.927 1.00 96.06 306 SER A O 1
ATOM 2346 N N . ASP A 1 307 ? 15.447 -12.649 -13.902 1.00 97.19 307 ASP A N 1
ATOM 2347 C CA . ASP A 1 307 ? 15.311 -13.453 -12.683 1.00 97.19 307 ASP A CA 1
ATOM 2348 C C . ASP A 1 307 ? 13.944 -13.269 -11.977 1.00 97.19 307 ASP A C 1
ATOM 2350 O O . ASP A 1 307 ? 13.831 -13.420 -10.763 1.00 97.19 307 ASP A O 1
ATOM 2354 N N . ASN A 1 308 ? 12.886 -12.904 -12.713 1.00 97.25 308 ASN A N 1
ATOM 2355 C CA . ASN A 1 308 ? 11.534 -12.749 -12.163 1.00 97.25 308 ASN A CA 1
ATOM 2356 C C . ASN A 1 308 ? 10.685 -13.997 -12.418 1.00 97.25 308 ASN A C 1
ATOM 2358 O O . ASN A 1 308 ? 10.916 -14.732 -13.375 1.00 97.25 308 ASN A O 1
ATOM 2362 N N . ALA A 1 309 ? 9.648 -14.197 -11.609 1.00 96.12 309 ALA A N 1
ATOM 2363 C CA . ALA A 1 309 ? 8.612 -15.193 -11.849 1.00 96.12 309 ALA A CA 1
ATOM 2364 C C . ALA A 1 309 ? 7.289 -14.506 -12.216 1.00 96.12 309 ALA A C 1
ATOM 2366 O O . ALA A 1 309 ? 6.822 -13.625 -11.495 1.00 96.12 309 ALA A O 1
ATOM 2367 N N . PHE A 1 310 ? 6.677 -14.933 -13.317 1.00 96.31 310 PHE A N 1
ATOM 2368 C CA . PHE A 1 310 ? 5.364 -14.491 -13.781 1.00 96.31 310 PHE A CA 1
ATOM 2369 C C . PHE A 1 310 ? 4.404 -15.681 -13.739 1.00 96.31 310 PHE A C 1
ATOM 2371 O O . PHE A 1 310 ? 4.549 -16.628 -14.514 1.00 96.31 310 PHE A O 1
ATOM 2378 N N . HIS A 1 311 ? 3.434 -15.642 -12.831 1.00 95.50 311 HIS A N 1
ATOM 2379 C CA . HIS A 1 311 ? 2.436 -16.692 -12.644 1.00 95.50 311 HIS A CA 1
ATOM 2380 C C . HIS A 1 311 ? 1.048 -16.156 -13.001 1.00 95.50 311 HIS A C 1
ATOM 2382 O O . HIS A 1 311 ? 0.608 -15.166 -12.421 1.00 95.50 311 HIS A O 1
ATOM 2388 N N . GLU A 1 312 ? 0.372 -16.765 -13.980 1.00 94.44 312 GLU A N 1
ATOM 2389 C CA . GLU A 1 312 ? -0.961 -16.328 -14.442 1.00 94.44 312 GLU A CA 1
ATOM 2390 C C . GLU A 1 312 ? -1.009 -14.814 -14.726 1.00 94.44 312 GLU A C 1
ATOM 2392 O O . GLU A 1 312 ? -1.923 -14.098 -14.322 1.00 94.44 312 GLU A O 1
ATOM 2397 N N . THR A 1 313 ? 0.061 -14.294 -15.329 1.00 94.25 313 THR A N 1
ATOM 2398 C CA . THR A 1 313 ? 0.262 -12.858 -15.541 1.00 94.25 313 THR A CA 1
ATOM 2399 C C . THR A 1 313 ? 0.260 -12.536 -17.027 1.00 94.25 313 THR A C 1
ATOM 2401 O O . THR A 1 313 ? 0.912 -13.214 -17.822 1.00 94.25 313 THR A O 1
ATOM 2404 N N . GLY A 1 314 ? -0.432 -11.468 -17.415 1.00 94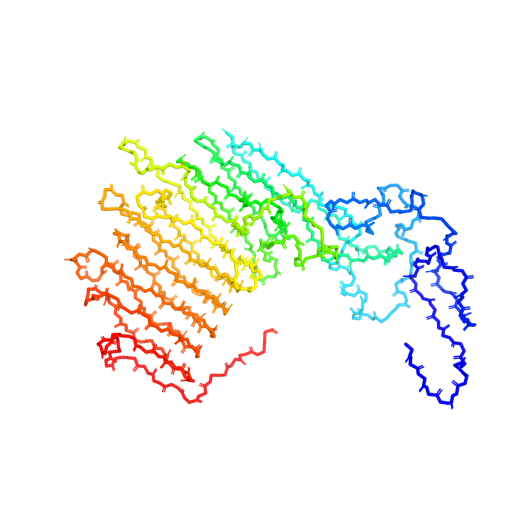.50 314 GLY A N 1
ATOM 2405 C CA . GLY A 1 314 ? -0.284 -10.888 -18.744 1.00 94.50 314 GLY A CA 1
ATOM 2406 C C . GLY A 1 314 ? 0.998 -10.065 -18.823 1.00 94.50 314 GLY A C 1
ATOM 2407 O O . GLY A 1 314 ? 1.179 -9.140 -18.039 1.00 94.50 314 GLY A O 1
ATOM 2408 N N . VAL A 1 315 ? 1.890 -10.372 -19.764 1.00 93.50 315 VAL A N 1
ATOM 2409 C CA . VAL A 1 315 ? 3.141 -9.631 -19.942 1.00 93.50 315 VAL A CA 1
ATOM 2410 C C . VAL A 1 315 ? 3.128 -8.876 -21.266 1.00 93.50 315 VAL A C 1
ATOM 2412 O O . VAL A 1 315 ? 3.103 -9.462 -22.352 1.00 93.50 315 VAL A O 1
ATOM 2415 N N . LEU A 1 316 ? 3.155 -7.549 -21.168 1.00 90.31 316 LEU A N 1
ATOM 2416 C CA . LEU A 1 316 ? 3.193 -6.645 -22.310 1.00 90.31 316 LEU A CA 1
ATOM 2417 C C . LEU A 1 316 ? 4.594 -6.057 -22.442 1.00 90.31 316 LEU A C 1
ATOM 2419 O O . LEU A 1 316 ? 5.061 -5.324 -21.574 1.00 90.31 316 LEU A O 1
ATOM 2423 N N . GLY A 1 317 ? 5.253 -6.353 -23.555 1.00 82.38 317 GLY A N 1
ATOM 2424 C CA . GLY A 1 317 ? 6.506 -5.715 -23.932 1.00 82.38 317 GLY A CA 1
ATOM 2425 C C . GLY A 1 317 ? 6.301 -4.740 -25.073 1.00 82.38 317 GLY A C 1
ATOM 2426 O O . GLY A 1 317 ? 5.614 -5.057 -26.045 1.00 82.38 317 GLY A O 1
ATOM 2427 N N . TRP A 1 318 ? 6.933 -3.572 -24.990 1.00 73.50 318 TRP A N 1
ATOM 2428 C CA . TRP A 1 318 ? 7.055 -2.682 -26.136 1.00 73.50 318 TRP A CA 1
ATOM 2429 C C . TRP A 1 318 ? 8.518 -2.326 -26.396 1.00 73.50 318 TRP A C 1
ATOM 2431 O O . TRP A 1 318 ? 9.156 -1.652 -25.586 1.00 73.50 318 TRP A O 1
ATOM 2441 N N . ARG A 1 319 ? 8.986 -2.719 -27.592 1.00 69.25 319 ARG A N 1
ATOM 2442 C CA . ARG A 1 319 ? 10.329 -2.516 -28.176 1.00 69.25 319 ARG A CA 1
ATOM 2443 C C . ARG A 1 319 ? 11.416 -3.481 -27.685 1.00 69.25 319 ARG A C 1
ATOM 2445 O O . ARG A 1 319 ? 11.441 -3.937 -26.551 1.00 69.25 319 ARG A O 1
ATOM 2452 N N . SER A 1 320 ? 12.389 -3.723 -28.563 1.00 65.25 320 SER A N 1
ATOM 2453 C CA . SER A 1 320 ? 13.438 -4.741 -28.423 1.00 65.25 320 SER A CA 1
ATOM 2454 C C . SER A 1 320 ? 14.625 -4.366 -27.518 1.00 65.25 320 SER A C 1
ATOM 2456 O O . SER A 1 320 ? 15.552 -5.161 -27.407 1.00 65.25 320 SER A O 1
ATOM 2458 N N . TYR A 1 321 ? 14.640 -3.182 -26.892 1.00 82.81 321 TYR A N 1
ATOM 2459 C CA . TYR A 1 321 ? 15.800 -2.668 -26.131 1.00 82.81 321 TYR A CA 1
ATOM 2460 C C . TYR A 1 321 ? 15.811 -3.037 -24.640 1.00 82.81 321 TYR A C 1
ATOM 2462 O O . TYR A 1 321 ? 16.728 -2.647 -23.920 1.00 82.81 321 TYR A O 1
ATOM 2470 N N . ILE A 1 322 ? 14.809 -3.782 -24.172 1.00 89.44 322 ILE A N 1
ATOM 2471 C CA . ILE A 1 322 ? 14.780 -4.309 -22.805 1.00 89.44 322 ILE A CA 1
ATOM 2472 C C . ILE A 1 322 ? 15.682 -5.551 -22.746 1.00 89.44 322 ILE A C 1
ATOM 2474 O O . ILE A 1 322 ? 15.535 -6.459 -23.565 1.00 89.44 322 ILE A O 1
ATOM 2478 N N . HIS A 1 323 ? 16.591 -5.608 -21.778 1.00 91.75 323 HIS A N 1
ATOM 2479 C CA . HIS A 1 323 ? 17.317 -6.821 -21.428 1.00 91.75 323 HIS A CA 1
ATOM 2480 C C . HIS A 1 323 ? 16.402 -7.748 -20.631 1.00 91.75 323 HIS A C 1
ATOM 2482 O O . HIS A 1 323 ? 15.824 -7.336 -19.624 1.00 91.75 323 HIS A O 1
ATOM 2488 N N . ARG A 1 324 ? 16.256 -8.993 -21.083 1.00 90.81 324 ARG A N 1
ATOM 2489 C CA . ARG A 1 324 ? 15.405 -10.009 -20.457 1.00 90.81 324 ARG A CA 1
ATOM 2490 C C . ARG A 1 324 ? 16.209 -11.291 -20.335 1.00 90.81 324 ARG A C 1
ATOM 2492 O O . ARG A 1 324 ? 16.804 -11.708 -21.328 1.00 90.81 324 ARG A O 1
ATOM 2499 N N . ALA A 1 325 ? 16.263 -11.874 -19.144 1.00 93.81 325 ALA A N 1
ATOM 2500 C CA . ALA A 1 325 ? 16.970 -13.130 -18.935 1.00 93.81 325 ALA A CA 1
ATOM 2501 C C . ALA A 1 325 ? 16.476 -13.880 -17.696 1.00 93.81 325 ALA A C 1
ATOM 2503 O O . ALA A 1 325 ? 16.146 -13.263 -16.687 1.00 93.81 325 ALA A O 1
ATOM 2504 N N . ASN A 1 326 ? 16.539 -15.212 -17.739 1.00 96.00 326 ASN A N 1
ATOM 2505 C CA . ASN A 1 326 ? 16.307 -16.090 -16.586 1.00 96.00 326 ASN A CA 1
ATOM 2506 C C . ASN A 1 326 ? 14.939 -15.904 -15.905 1.00 96.00 326 ASN A C 1
ATOM 2508 O O . ASN A 1 326 ? 14.798 -16.175 -14.713 1.00 96.00 326 ASN A O 1
ATOM 2512 N N . ASN A 1 327 ? 13.927 -15.422 -16.622 1.00 95.75 327 ASN A N 1
ATOM 2513 C CA . ASN A 1 327 ? 12.587 -15.303 -16.070 1.00 95.75 327 ASN A CA 1
ATOM 2514 C C . ASN A 1 327 ? 11.881 -16.665 -16.095 1.00 95.75 327 ASN A C 1
ATOM 2516 O O . ASN A 1 327 ? 12.076 -17.474 -17.004 1.00 95.75 327 ASN A O 1
ATOM 2520 N N . ALA A 1 328 ? 11.036 -16.909 -15.100 1.00 95.50 328 ALA A N 1
ATOM 2521 C CA . ALA A 1 328 ? 10.176 -18.076 -15.015 1.00 95.50 328 ALA A CA 1
ATOM 2522 C C . ALA A 1 328 ? 8.731 -17.710 -15.381 1.00 95.50 328 ALA A C 1
ATOM 2524 O O . ALA A 1 328 ? 8.196 -16.716 -14.890 1.00 95.50 328 ALA A O 1
ATOM 2525 N N . TYR A 1 329 ? 8.082 -18.537 -16.199 1.00 95.12 329 TYR A N 1
ATOM 2526 C CA . TYR A 1 329 ? 6.679 -18.388 -16.598 1.00 95.12 329 TYR A CA 1
ATOM 2527 C C . TYR A 1 329 ? 5.857 -19.588 -16.133 1.00 95.12 329 TYR A C 1
ATOM 2529 O O . TYR A 1 329 ? 6.286 -20.732 -16.299 1.00 95.12 329 TYR A O 1
ATOM 2537 N N . LEU A 1 330 ? 4.694 -19.329 -15.532 1.00 93.75 330 LEU A N 1
ATOM 2538 C CA . LEU A 1 330 ? 3.867 -20.340 -14.875 1.00 93.75 330 LEU A CA 1
ATOM 2539 C C . LEU A 1 330 ? 2.377 -20.102 -15.104 1.00 93.75 330 LEU A C 1
ATOM 2541 O O . LEU A 1 330 ? 1.906 -18.967 -15.039 1.00 93.75 330 LEU A O 1
ATOM 2545 N N . GLY A 1 331 ? 1.620 -21.183 -15.294 1.00 89.69 331 GLY A N 1
ATOM 2546 C CA . GLY A 1 331 ? 0.188 -21.096 -15.583 1.00 89.69 331 GLY A CA 1
ATOM 2547 C C . GLY A 1 331 ? -0.093 -20.416 -16.927 1.00 89.69 331 GLY A C 1
ATOM 2548 O O . GLY A 1 331 ? 0.736 -20.443 -17.841 1.00 89.69 331 GLY A O 1
ATOM 2549 N N . GLU A 1 332 ? -1.271 -19.809 -17.059 1.00 86.06 332 GLU A N 1
ATOM 2550 C CA . GLU A 1 332 ? -1.652 -19.075 -18.269 1.00 86.06 332 GLU A CA 1
ATOM 2551 C C . GLU A 1 332 ? -0.961 -17.704 -18.313 1.00 86.06 332 GLU A C 1
ATOM 2553 O O . GLU A 1 332 ? -1.475 -16.702 -17.821 1.00 86.06 332 GLU A O 1
ATOM 2558 N N . VAL A 1 333 ? 0.236 -17.659 -18.903 1.00 86.44 333 VAL A N 1
ATOM 2559 C CA . VAL A 1 333 ? 0.952 -16.409 -19.198 1.00 86.44 333 VAL A CA 1
ATOM 2560 C C . VAL A 1 333 ? 0.683 -16.005 -20.644 1.00 86.44 333 VAL A C 1
ATOM 2562 O O . VAL A 1 333 ? 0.927 -16.781 -21.570 1.00 86.44 333 VAL A O 1
ATOM 2565 N N . SER A 1 334 ? 0.206 -14.778 -20.857 1.00 86.81 334 SER A N 1
ATOM 2566 C CA . SER A 1 334 ? -0.019 -14.228 -22.199 1.00 86.81 334 SER A CA 1
ATOM 2567 C C . SER A 1 334 ? 1.032 -13.180 -22.551 1.00 86.81 334 SER A C 1
ATOM 2569 O O . SER A 1 334 ? 1.273 -12.276 -21.753 1.00 86.81 334 SER A O 1
ATOM 2571 N N . PHE A 1 335 ? 1.577 -13.237 -23.767 1.00 87.50 335 PHE A N 1
ATOM 2572 C CA . PHE A 1 335 ? 2.522 -12.245 -24.285 1.00 87.50 335 PHE A CA 1
ATOM 2573 C C . PHE A 1 335 ? 1.913 -11.477 -25.454 1.00 87.50 335 PHE A C 1
ATOM 2575 O O . PHE A 1 335 ? 1.341 -12.083 -26.361 1.00 87.50 335 PHE A O 1
ATOM 2582 N N . THR A 1 336 ? 2.075 -10.154 -25.476 1.00 80.25 336 THR A N 1
ATOM 2583 C CA . THR A 1 336 ? 1.705 -9.349 -26.657 1.00 80.25 336 THR A CA 1
ATOM 2584 C C . THR A 1 336 ? 2.849 -9.152 -27.642 1.00 80.25 336 THR A C 1
ATOM 2586 O O . THR A 1 336 ? 2.598 -8.893 -28.816 1.00 80.25 336 THR A O 1
ATOM 2589 N N . ASP A 1 337 ? 4.096 -9.271 -27.180 1.00 78.56 337 ASP A N 1
ATOM 2590 C CA . ASP A 1 337 ? 5.287 -9.262 -28.029 1.00 78.56 337 ASP A CA 1
ATOM 2591 C C . ASP A 1 337 ? 5.789 -10.707 -28.209 1.00 78.56 337 ASP A C 1
ATOM 2593 O O . ASP A 1 337 ? 6.207 -11.327 -27.226 1.00 78.56 337 ASP A O 1
ATOM 2597 N N . PRO A 1 338 ? 5.780 -11.263 -29.437 1.00 69.19 338 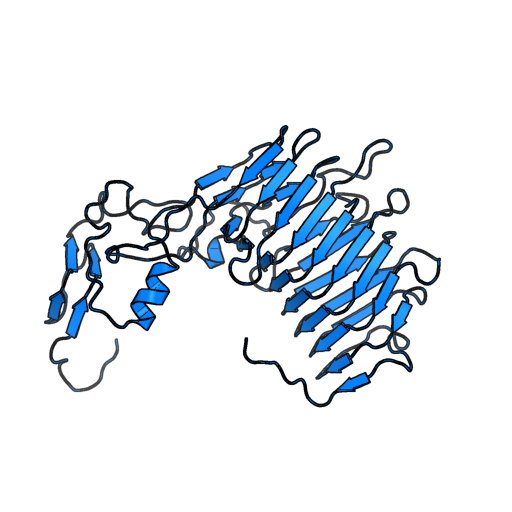PRO A N 1
ATOM 2598 C CA . PRO A 1 338 ? 6.264 -12.620 -29.692 1.00 69.19 338 PRO A CA 1
ATOM 2599 C C . PRO A 1 338 ? 7.770 -12.796 -29.425 1.00 69.19 338 PRO A C 1
ATOM 2601 O O . PRO A 1 338 ? 8.250 -13.927 -29.392 1.00 69.19 338 PRO A O 1
ATOM 2604 N N . HIS A 1 339 ? 8.523 -11.708 -29.231 1.00 75.50 339 HIS A N 1
ATOM 2605 C CA . HIS A 1 339 ? 9.955 -11.712 -28.916 1.00 75.50 339 HIS A CA 1
ATOM 2606 C C . HIS A 1 339 ? 10.259 -11.399 -27.444 1.00 75.50 339 HIS A C 1
ATOM 2608 O O . HIS A 1 339 ? 11.409 -11.104 -27.090 1.00 75.50 339 HIS A O 1
ATOM 2614 N N . TRP A 1 340 ? 9.242 -11.447 -26.578 1.00 85.75 340 TRP A N 1
ATOM 2615 C CA . TRP A 1 340 ? 9.433 -11.228 -25.150 1.00 85.75 340 TRP A CA 1
ATOM 2616 C C . TRP A 1 340 ? 10.354 -12.283 -24.528 1.00 85.75 340 TRP A C 1
ATOM 2618 O O . TRP A 1 340 ? 11.323 -11.938 -23.856 1.00 85.75 340 TRP A O 1
ATOM 2628 N N . THR A 1 341 ? 10.095 -13.560 -24.789 1.00 84.62 341 THR A N 1
ATOM 2629 C CA . THR A 1 341 ? 10.867 -14.663 -24.208 1.00 84.62 341 THR A CA 1
ATOM 2630 C C . THR A 1 341 ? 12.227 -14.828 -24.881 1.00 84.62 341 THR A C 1
ATOM 2632 O O . THR A 1 341 ? 12.371 -14.650 -26.093 1.00 84.62 341 THR A O 1
ATOM 2635 N N . THR A 1 342 ? 13.213 -15.251 -24.105 1.00 87.94 342 THR A N 1
ATOM 2636 C CA . THR A 1 342 ? 14.597 -15.498 -24.511 1.00 87.94 342 THR A CA 1
ATOM 2637 C C . THR A 1 342 ? 15.012 -16.939 -24.205 1.00 87.94 342 THR A C 1
ATOM 2639 O O . THR A 1 342 ? 14.310 -17.676 -23.519 1.00 87.94 342 THR A O 1
ATOM 2642 N N . ALA A 1 343 ? 16.172 -17.364 -24.716 1.00 89.75 343 ALA A N 1
ATOM 2643 C CA . ALA A 1 343 ? 16.667 -18.731 -24.523 1.00 89.75 343 ALA A CA 1
ATOM 2644 C C . ALA A 1 343 ? 17.073 -19.059 -23.073 1.00 89.75 343 ALA A C 1
ATOM 2646 O O . ALA A 1 343 ? 17.257 -20.232 -22.758 1.00 89.75 343 ALA A O 1
ATOM 2647 N N . SER A 1 344 ? 17.262 -18.049 -22.219 1.00 94.31 344 SER A N 1
ATOM 2648 C CA . SER A 1 344 ? 17.580 -18.245 -20.802 1.00 94.31 344 SER A CA 1
ATOM 2649 C C . SER A 1 344 ? 16.342 -18.301 -19.909 1.00 94.31 344 SER A C 1
ATOM 2651 O O . SER A 1 344 ? 16.465 -18.661 -18.742 1.00 94.31 344 SER A O 1
ATOM 2653 N N . ASP A 1 345 ? 15.159 -17.972 -20.431 1.00 93.75 345 ASP A N 1
ATOM 2654 C CA . ASP A 1 345 ? 13.916 -18.066 -19.674 1.00 93.75 345 ASP A CA 1
ATOM 2655 C C . ASP A 1 345 ? 13.430 -19.522 -19.578 1.00 93.75 345 ASP A C 1
ATOM 2657 O O . ASP A 1 345 ? 13.761 -20.378 -20.402 1.00 93.75 345 ASP A O 1
ATOM 2661 N N . THR A 1 346 ? 12.613 -19.810 -18.567 1.00 94.25 346 THR A N 1
ATOM 2662 C CA . THR A 1 346 ? 12.071 -21.148 -18.317 1.00 94.25 346 THR A CA 1
ATOM 2663 C C . THR A 1 346 ? 10.562 -21.115 -18.117 1.00 94.25 346 THR A C 1
ATOM 2665 O O . THR A 1 346 ? 10.000 -20.158 -17.592 1.00 94.25 346 THR A O 1
ATOM 2668 N N . THR A 1 347 ? 9.880 -22.180 -18.530 1.00 93.31 347 THR A N 1
ATOM 2669 C CA . THR A 1 347 ? 8.470 -22.410 -18.189 1.00 93.31 347 THR A CA 1
ATOM 2670 C C . THR A 1 347 ? 8.412 -23.502 -17.134 1.00 93.31 347 THR A C 1
ATOM 2672 O O . THR A 1 347 ? 8.976 -24.578 -17.337 1.00 93.31 347 THR A O 1
ATOM 2675 N N . LEU A 1 348 ? 7.747 -23.241 -16.010 1.00 90.62 348 LEU A N 1
ATOM 2676 C CA . LEU A 1 348 ? 7.633 -24.200 -14.913 1.00 90.62 348 LEU A CA 1
ATOM 2677 C C . LEU A 1 348 ? 6.224 -24.799 -14.874 1.00 90.62 348 LEU A C 1
ATOM 2679 O O . LEU A 1 348 ? 5.233 -24.102 -15.078 1.00 90.62 348 LEU A O 1
ATOM 2683 N N . SER A 1 349 ? 6.133 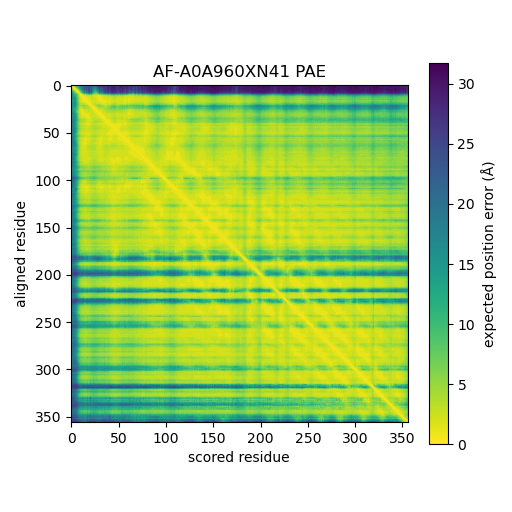-26.097 -14.575 1.00 85.81 349 SER A N 1
ATOM 2684 C CA . SER A 1 349 ? 4.852 -26.792 -14.386 1.00 85.81 349 SER A CA 1
ATOM 2685 C C . SER A 1 349 ? 4.283 -26.638 -12.975 1.00 85.81 349 SER A C 1
ATOM 2687 O O . SER A 1 349 ? 3.085 -26.821 -12.780 1.00 85.81 349 SER A O 1
ATOM 2689 N N . THR A 1 350 ? 5.133 -26.338 -11.992 1.00 83.50 350 THR A N 1
ATOM 2690 C CA . THR A 1 350 ? 4.757 -26.103 -10.593 1.00 83.50 350 THR A CA 1
ATOM 2691 C C . THR A 1 350 ? 5.611 -24.987 -10.000 1.00 83.50 350 THR A C 1
ATOM 2693 O O . THR A 1 350 ? 6.747 -24.765 -10.421 1.00 83.50 350 THR A O 1
ATOM 2696 N N . PHE A 1 351 ? 5.060 -24.302 -9.000 1.00 80.31 351 PHE A N 1
ATOM 2697 C CA . PHE A 1 351 ? 5.791 -23.381 -8.137 1.00 80.31 351 PHE A CA 1
ATOM 2698 C C . PHE A 1 351 ? 5.535 -23.794 -6.702 1.00 80.31 351 PHE A C 1
ATOM 2700 O O . PHE A 1 351 ? 4.399 -23.722 -6.229 1.00 80.31 351 PHE A O 1
ATOM 2707 N N . ASP A 1 352 ? 6.579 -24.233 -6.015 1.00 79.69 352 ASP A N 1
ATOM 2708 C CA . ASP A 1 352 ? 6.459 -24.561 -4.604 1.00 79.69 352 ASP A CA 1
ATOM 2709 C C . ASP A 1 352 ? 6.472 -23.255 -3.814 1.00 79.69 352 ASP A C 1
ATOM 2711 O O . ASP A 1 352 ? 7.516 -22.734 -3.417 1.00 79.69 352 ASP A O 1
ATOM 2715 N N . TYR A 1 353 ? 5.281 -22.696 -3.617 1.00 79.69 353 TYR A N 1
ATOM 2716 C CA . TYR A 1 353 ? 5.082 -21.650 -2.632 1.00 79.69 353 TYR A CA 1
ATOM 2717 C C . TYR A 1 353 ? 5.403 -22.231 -1.262 1.00 79.69 353 TYR A C 1
ATOM 2719 O O . TYR A 1 353 ? 4.722 -23.143 -0.788 1.00 79.69 353 TYR A O 1
ATOM 2727 N N . LEU A 1 354 ? 6.437 -21.700 -0.611 1.00 66.94 354 LEU A N 1
ATOM 2728 C CA . LEU A 1 354 ? 6.604 -21.963 0.809 1.00 66.94 354 LEU A CA 1
ATOM 2729 C C . LEU A 1 354 ? 5.370 -21.397 1.529 1.00 66.94 354 LEU A C 1
ATOM 2731 O O . LEU A 1 354 ? 4.986 -20.260 1.235 1.00 66.94 354 LEU A O 1
ATOM 2735 N N . PRO A 1 355 ? 4.734 -22.159 2.434 1.00 56.50 355 PRO A N 1
ATOM 2736 C CA . PRO A 1 355 ? 3.702 -21.601 3.294 1.00 56.50 355 PRO A CA 1
ATOM 2737 C C . PRO A 1 355 ? 4.312 -20.417 4.055 1.00 56.50 355 PRO A C 1
ATOM 2739 O O . PRO A 1 355 ? 5.362 -20.561 4.688 1.00 56.50 355 PRO A O 1
ATOM 2742 N N . GLY A 1 356 ? 3.706 -19.245 3.866 1.00 47.06 356 GLY A N 1
ATOM 2743 C CA . GLY A 1 356 ? 4.139 -17.973 4.443 1.00 47.06 356 GLY A CA 1
ATOM 2744 C C . GLY A 1 356 ? 3.650 -17.762 5.861 1.00 47.06 356 GLY A C 1
ATOM 2745 O O . GLY A 1 356 ? 2.625 -18.383 6.224 1.00 47.06 356 GLY A O 1
#

Foldseek 3Di:
DDDDPDDDPAEEDFLAEAECDPDDPDYHYALYYYYNHCVQQFDDDFLATWAGDPPHPQQLSGAPPDPPVVSVVQQQWHSHDAAEDEQAEFQAEDEDEQQGHGNNHRHGHTDTWRDANYEYANHEYDHNGEYEYEFQHEYAYLYQEAYEYAFPYEYAYAYDPVGAYEYEHCVVTRDGPDRRHPDPAFHENYFAHAAFDDPPTHTYAYHHYRYEQEGPADTYESYDADERGRAHQEDAHELYEYYHEEHAHEYEPVRAHEYEAANYEAEQYEYHYEYRHQADHAHYEYELYEHAHYHPDPAAPSAEHEHYEYANYEYEYHDDRHHYAAYEYYDDYHYPDPPRDDPRYYYDDDDPDDDD

Sequence (356 aa):
TLHGPGTPTGFTLRNSLLVEIEAIPPHTEIHTEQVPDATGVFREEGAGHYYLPWDSPYRDAGTDQIDATLLADLRTLTTCPPAVHQEVTLSSPTEWNLRVERDLGAPDLGYHYPPLDLAIDTLTVVQGGSLKVGPGVAIGVFGCYGIVAEDFAQVSLVGNARDRVTLAHYTAVQEQSEPWSGSPFAPTLIYGPRHNVIAGHNSPDVALRFVDLSVLGGRGNAVLFLNNWASVRTLVARDCRFFGGYTHVASHASQLGAVNLSNNLFQRTVDDFFGWMHLTAANNLFVGGTSHFACYIMVPDTWTVSDNAFHETGVLGWRSYIHRANNAYLGEVSFTDPHWTTASDTTLSTFDYLPG

Mean predicted aligned error: 6.21 Å

Solvent-accessible surface area (backbone atoms only — not comparable to full-atom values): 17776 Å² total; per-residue (Å²): 137,91,85,67,102,61,85,76,76,57,52,76,47,59,38,35,55,44,62,57,71,91,80,75,77,67,62,46,78,44,51,52,49,81,36,83,58,60,82,82,56,46,37,70,55,76,37,31,62,55,19,44,44,96,83,39,83,40,58,56,50,24,60,78,91,57,60,69,65,59,54,55,55,48,39,65,15,15,41,55,63,50,48,78,40,70,71,39,75,35,58,43,79,44,79,46,58,75,68,51,67,52,40,73,70,36,38,49,38,57,54,70,32,70,62,33,29,29,33,27,21,40,34,32,28,29,60,68,9,30,43,37,35,34,48,52,27,22,36,23,26,52,26,49,34,14,41,29,32,22,45,55,9,40,40,35,40,43,27,39,99,85,34,39,21,36,42,30,43,36,71,82,63,28,82,44,96,59,72,69,62,71,64,91,58,58,39,21,48,32,33,33,22,97,46,58,80,50,94,95,66,49,44,15,39,40,40,39,25,23,29,38,33,42,26,61,74,91,48,28,23,46,34,42,19,38,61,57,30,10,36,47,33,33,40,38,41,30,55,24,37,38,31,22,14,26,40,34,44,21,14,30,85,94,46,34,35,39,38,40,38,32,50,28,41,36,38,44,24,39,35,41,38,38,31,30,41,37,36,39,39,36,49,29,40,37,33,59,26,35,44,35,45,31,62,62,50,94,46,75,67,44,28,37,50,26,48,26,37,36,31,37,22,38,41,40,56,39,72,89,37,56,36,60,39,48,29,37,39,24,77,72,57,48,68,77,32,94,74,63,75,50,93,61,38,47,76,47,95,73,78,88,74,71,90,127

Secondary structure (DSSP, 8-state):
----SS----EEEEEEEEES-S---SEEEEEEEEES--TTT-EEETTEEEEPPTT-TTTT-S-S-S-HHHHHHHTT-BSSPPEEEES-EE-SEEEE---SPP--SSPPSS-PBPP-SEEEE-EEE-TT-EEEE-TT-EEEE-SSEEEEE-TT-EEEEE--SSS-EEEEEGGGT------SS---SPPEEEE--SSB--TT--PPEEEEESEEEE--TTS-EEEEE-SSBS--SEEEEES-EEESSEEEEEEBTTB--EEEEES-EEES-EEEEEES-EEEEES-EEESSEEEEEE---STTSEEEES-EEES-EEEEESTTEEEES-EEESS-EESSTT---TT-EEES---PPP-

pLDDT: mean 90.58, std 10.74, range [32.53, 98.88]

Nearest PDB structures (foldseek):
  7o77-assembly1_A  TM=4.212E-01  e=1.838E-01  Paraglaciecola sp. T6c
  7koh-assembly1_A  TM=2.475E-01  e=3.811E+00  Escherichia coli O157:H7
  3ak5-assembly2_B  TM=1.457E-01  e=6.471E+00  Escherichia coli

Radius of gyration: 23.85 Å; Cα contacts (8 Å, |Δi|>4): 1031; chains: 1; bounding box: 55×51×62 Å